Protein AF-A0A835VFY8-F1 (afdb_monomer_lite)

Foldseek 3Di:
DLLVVLVCLLPDPDDPVVCLVVLLVNLVSLLVLLVDDPVSVVSSLVSLVCCLVPDDCVSVCVSCVVCLVSNLVSLVVQCDDPPRDCNVSSVVSCVSCPPVSCPVVVDDDDDPDDPFPAAQDWDFDADPVGDTDIDGCRVVLVVLLCLLPPPPDPDDLVSNLVSLVVLLVRLCVLQPPPCPCPVPDPDVVNVLCLLQDPPDPVVVPPDPPDPPPCPDQQDPSNLVNNLVSNLSSLLSNLLSVLDPSNDDPPDCSLLVVLLVLLSVCSNVCVDPDPPPDDDDDDDDDDDDDPPPPPPPDDDPDSSDDDSVSNVVSLVVQCVDPDPSSVVSSVVSVVSNVVSNVVSVVSNVVSDPPPPDDDDDDDDDD

InterPro domains:
  IPR046805 Tra1, HEAT repeat ring region [PF20206] (93-344)
  IPR046807 Tra1, HEAT repeat central region [PF20175] (1-82)
  IPR050517 DNA Damage Response and Repair Kinase [PTHR11139] (1-345)

Radius of gyration: 30.51 Å; chains: 1; bounding box: 108×50×75 Å

Sequence (365 aa):
MRDLVLELCLTLPARLSSLLPHLPRLMKPLVLALKGSGDLVSLGLRTLEFWIDSLNPDFLEPSMASVMSDVILALWSHLRPLPYPWGTKALQLLGKLGGRNRRFLREPLMLECKENPEHGLRLILTFEPSTPFLVPLDRCIYLAVAAVMHHGSEMDAFYRKQALKFLRVCLVSLLNLRGNIMIEGINPSLLGTLLVSSVDPSLRRAENSDMKVDLGVKTKTQLMAEKSVFKTLLMTIVAASADPELQDPNDEYVVNICRHFAMLFHVDYPASSVTVGQHIGSMLSTNANLNSRSRNGASSNLKELDPLIFLDALVEVLADENRLQAAAALNALNVFAEALLFLARVKHAGMPSSRTGPHDSNDGF

Secondary structure (DSSP, 8-state):
-HHHHHHHHHS----HHHHGGGHHHHHHHHHHHHTS-HHHHHHHHHHHHHHHHHS-HHHHHHHHGGGHHHHHHHHHHT---TT-TTHHHHHHHHHHTGGGGGGGGGSPPPP---S--S-S-EEEEEETTTEEEEEE-HHHHHHHHHHHH-TTSS--HHHHHHHHHHHHHHHHHHHT------SS---HHHHHHHHHS---GGGGGS-------------HHHHHHHHHHHHHHHHHHHHHTT-TTT--TT--HHHHHHHHHHHHHHHH-----------------------------S---TTS--THHHHHHHHHHHTSS-HHHHHHHHHHHHHHHHHHHHHHHHHHHTS-----PPP------

Organism: Vanilla planifolia (NCBI:txid51239)

Structure (mmCIF, N/CA/C/O backbone):
data_AF-A0A835VFY8-F1
#
_entry.id   AF-A0A835VFY8-F1
#
loop_
_atom_site.group_PDB
_atom_site.id
_atom_site.type_symbol
_atom_site.label_atom_id
_atom_site.label_alt_id
_atom_site.label_comp_id
_atom_site.label_asym_id
_atom_site.label_entity_id
_atom_site.label_seq_id
_atom_site.pdbx_PDB_ins_code
_atom_site.Cartn_x
_atom_site.Cartn_y
_atom_site.Cartn_z
_atom_site.occupancy
_atom_site.B_iso_or_equiv
_atom_site.auth_seq_id
_atom_site.auth_comp_id
_atom_site.auth_asym_id
_atom_site.auth_atom_id
_atom_site.pdbx_PDB_model_num
ATOM 1 N N . MET A 1 1 ? 5.352 -13.279 -5.082 1.00 77.19 1 MET A N 1
ATOM 2 C CA . MET A 1 1 ? 4.844 -13.888 -6.338 1.00 77.19 1 MET A CA 1
ATOM 3 C C . MET A 1 1 ? 4.998 -12.971 -7.545 1.00 77.19 1 MET A C 1
ATOM 5 O O . MET A 1 1 ? 5.492 -13.442 -8.558 1.00 77.19 1 MET A O 1
ATOM 9 N N . ARG A 1 2 ? 4.634 -11.682 -7.450 1.00 84.38 2 ARG A N 1
ATOM 10 C CA . ARG A 1 2 ? 4.791 -10.713 -8.549 1.00 84.38 2 ARG A CA 1
ATOM 11 C C . ARG A 1 2 ? 6.209 -10.676 -9.133 1.00 84.38 2 ARG A C 1
ATOM 13 O O . ARG A 1 2 ? 6.351 -10.837 -10.338 1.00 84.38 2 ARG A O 1
ATOM 20 N N . ASP A 1 3 ? 7.228 -10.545 -8.286 1.00 86.69 3 ASP A N 1
ATOM 21 C CA . ASP A 1 3 ? 8.632 -10.469 -8.714 1.00 86.69 3 ASP A CA 1
ATOM 22 C C . ASP A 1 3 ? 9.076 -11.702 -9.516 1.00 86.69 3 ASP A C 1
ATOM 24 O O . ASP A 1 3 ? 9.609 -11.564 -10.611 1.00 86.69 3 ASP A O 1
ATOM 28 N N . LEU A 1 4 ? 8.734 -12.903 -9.041 1.00 87.12 4 LEU A N 1
ATOM 29 C CA . LEU A 1 4 ? 9.014 -14.169 -9.729 1.00 87.12 4 LEU A CA 1
ATOM 30 C C . LEU A 1 4 ? 8.338 -14.248 -11.109 1.00 87.12 4 LEU A C 1
ATOM 32 O O . LEU A 1 4 ? 8.931 -14.713 -12.077 1.00 87.12 4 LEU A O 1
ATOM 36 N N . VAL A 1 5 ? 7.084 -13.796 -11.216 1.00 89.12 5 VAL A N 1
ATOM 37 C CA . VAL A 1 5 ? 6.360 -13.789 -12.498 1.00 89.12 5 VAL A CA 1
ATOM 38 C C . VAL A 1 5 ? 7.013 -12.814 -13.476 1.00 89.12 5 VAL A C 1
ATOM 40 O O . VAL A 1 5 ? 7.130 -13.129 -14.660 1.00 89.12 5 VAL A O 1
ATOM 43 N N . LEU A 1 6 ? 7.459 -11.650 -12.996 1.00 91.44 6 LEU A N 1
ATOM 44 C CA . LEU A 1 6 ? 8.188 -10.677 -13.813 1.00 91.44 6 LEU A CA 1
ATOM 45 C C . LEU A 1 6 ? 9.528 -11.241 -14.290 1.00 91.44 6 LEU A C 1
ATOM 47 O O . LEU A 1 6 ? 9.851 -11.119 -15.472 1.00 91.44 6 LEU A O 1
ATOM 51 N N . GLU A 1 7 ? 10.268 -11.899 -13.400 1.00 90.06 7 GLU A N 1
ATOM 52 C CA . GLU A 1 7 ? 11.521 -12.575 -13.728 1.00 90.06 7 GLU A CA 1
ATOM 53 C C . GLU A 1 7 ? 11.307 -13.654 -14.794 1.00 90.06 7 GLU A C 1
ATOM 55 O O . GLU A 1 7 ? 11.973 -13.637 -15.829 1.00 90.06 7 GLU A O 1
ATOM 60 N N . LEU A 1 8 ? 10.315 -14.531 -14.610 1.00 88.88 8 LEU A N 1
ATOM 61 C CA . LEU A 1 8 ? 9.981 -15.576 -15.578 1.00 88.88 8 LEU A CA 1
ATOM 62 C C . LEU A 1 8 ? 9.604 -14.986 -16.942 1.00 88.88 8 LEU A C 1
ATOM 64 O O . LEU A 1 8 ? 10.046 -15.488 -17.970 1.00 88.88 8 LEU A O 1
ATOM 68 N N . CYS A 1 9 ? 8.823 -13.900 -16.969 1.00 88.62 9 CYS A N 1
ATOM 69 C CA . CYS A 1 9 ? 8.414 -13.250 -18.217 1.00 88.62 9 CYS A CA 1
ATOM 70 C C . CYS A 1 9 ? 9.601 -12.673 -19.002 1.00 88.62 9 CYS A C 1
ATOM 72 O O . CYS A 1 9 ? 9.581 -12.685 -20.233 1.00 88.62 9 CYS A O 1
ATOM 74 N N . LEU A 1 10 ? 10.615 -12.147 -18.310 1.00 88.06 10 LEU A N 1
ATOM 75 C CA . LEU A 1 10 ? 11.764 -11.484 -18.934 1.00 88.06 10 LEU A CA 1
ATOM 76 C C . LEU A 1 10 ? 12.941 -12.432 -19.216 1.00 88.06 10 LEU A C 1
ATOM 78 O O . LEU A 1 10 ? 13.829 -12.065 -19.982 1.00 88.06 10 LEU A O 1
ATOM 82 N N . THR A 1 11 ? 12.939 -13.638 -18.642 1.00 88.12 11 THR A N 1
ATOM 83 C CA . THR A 1 11 ? 13.986 -14.665 -18.821 1.00 88.12 11 THR A CA 1
ATOM 84 C C . THR A 1 11 ? 13.633 -15.741 -19.853 1.00 88.12 11 THR A C 1
ATOM 86 O O . THR A 1 11 ? 14.418 -16.666 -20.060 1.00 88.12 11 THR A O 1
ATOM 89 N N . LEU A 1 12 ? 12.487 -15.626 -20.538 1.00 82.62 12 LEU A N 1
ATOM 90 C CA . LEU A 1 12 ? 12.043 -16.598 -21.543 1.00 82.62 12 LEU A CA 1
ATOM 91 C C . LEU A 1 12 ? 13.105 -16.811 -22.645 1.00 82.62 12 LEU A C 1
ATOM 93 O O . LEU A 1 12 ? 13.397 -15.877 -23.400 1.00 82.62 12 LEU A O 1
ATOM 97 N N . PRO A 1 13 ? 13.647 -18.036 -22.808 1.00 80.31 13 PRO A N 1
ATOM 98 C CA . PRO A 1 13 ? 14.613 -18.330 -23.856 1.00 80.31 13 PRO A CA 1
ATOM 99 C C . PRO A 1 13 ? 13.887 -18.439 -25.201 1.00 80.31 13 PRO A C 1
ATOM 101 O O . PRO A 1 13 ? 13.373 -19.490 -25.577 1.00 80.31 13 PRO A O 1
ATOM 104 N N . ALA A 1 14 ? 13.834 -17.335 -25.940 1.00 79.81 14 ALA A N 1
ATOM 105 C CA . ALA A 1 14 ? 13.236 -17.272 -27.267 1.00 79.81 14 ALA A CA 1
ATOM 106 C C . ALA A 1 14 ? 14.181 -16.585 -28.256 1.00 79.81 14 ALA A C 1
ATOM 108 O O . ALA A 1 14 ? 14.965 -15.705 -27.897 1.00 79.81 14 ALA A O 1
ATOM 109 N N . ARG A 1 15 ? 14.084 -16.952 -29.539 1.00 83.44 15 ARG A N 1
ATOM 110 C CA . ARG A 1 15 ? 14.759 -16.191 -30.598 1.00 83.44 15 ARG A CA 1
ATOM 111 C C . ARG A 1 15 ? 14.124 -14.802 -30.671 1.00 83.44 15 ARG A C 1
ATOM 113 O O . ARG A 1 15 ? 12.899 -14.682 -30.611 1.00 83.44 15 ARG A O 1
ATOM 120 N N . LEU A 1 16 ? 14.929 -13.761 -30.870 1.00 80.00 16 LEU A N 1
ATOM 121 C CA . LEU A 1 16 ? 14.434 -12.380 -30.946 1.00 80.00 16 LEU A CA 1
ATOM 122 C C . LEU A 1 16 ? 13.345 -12.208 -32.022 1.00 80.00 16 LEU A C 1
ATOM 124 O O . LEU A 1 16 ? 12.355 -11.518 -31.800 1.00 80.00 16 LEU A O 1
ATOM 128 N N . SER A 1 17 ? 13.470 -12.923 -33.145 1.00 82.19 17 SER A N 1
ATOM 129 C CA . SER A 1 17 ? 12.466 -12.950 -34.216 1.00 82.19 17 SER A CA 1
ATOM 130 C C . SER A 1 17 ? 11.111 -13.510 -33.771 1.00 82.19 17 SER A C 1
ATOM 132 O O . SER A 1 17 ? 10.077 -12.972 -34.151 1.00 82.19 17 SER A O 1
ATOM 134 N N . SER A 1 18 ? 11.100 -14.551 -32.932 1.00 84.88 18 SER A N 1
ATOM 135 C CA . SER A 1 18 ? 9.866 -15.096 -32.344 1.00 84.88 18 SER A CA 1
ATOM 136 C C . SER A 1 18 ? 9.294 -14.225 -31.223 1.00 84.88 18 SER A C 1
ATOM 138 O O . SER A 1 18 ? 8.101 -14.295 -30.945 1.00 84.88 18 SER A O 1
ATOM 140 N N . LEU A 1 19 ? 10.127 -13.392 -30.592 1.00 85.06 19 LEU A N 1
ATOM 141 C CA . LEU A 1 19 ? 9.722 -12.500 -29.505 1.00 85.06 19 LEU A CA 1
ATOM 142 C C . LEU A 1 19 ? 9.042 -11.223 -30.018 1.00 85.06 19 LEU A C 1
ATOM 144 O O . LEU A 1 19 ? 8.184 -10.664 -29.338 1.00 85.06 19 LEU A O 1
ATOM 148 N N . LEU A 1 20 ? 9.408 -10.772 -31.221 1.00 83.94 20 LEU A N 1
ATOM 149 C CA . LEU A 1 20 ? 8.993 -9.492 -31.800 1.00 83.94 20 LEU A CA 1
ATOM 150 C C . LEU A 1 20 ? 7.462 -9.285 -31.837 1.00 83.94 20 LEU A C 1
ATOM 152 O O . LEU A 1 20 ? 7.014 -8.229 -31.389 1.00 83.94 20 LEU A O 1
ATOM 156 N N . PRO A 1 21 ? 6.624 -10.273 -32.222 1.00 86.81 21 PRO A N 1
ATOM 157 C CA . PRO A 1 21 ? 5.162 -10.131 -32.181 1.00 86.81 21 PRO A CA 1
ATOM 158 C C . PRO A 1 21 ? 4.580 -9.987 -30.765 1.00 86.81 21 PRO A C 1
ATOM 160 O O . PRO A 1 21 ? 3.409 -9.651 -30.593 1.00 86.81 21 PRO A O 1
ATOM 163 N N . HIS A 1 22 ? 5.350 -10.316 -29.729 1.00 87.56 22 HIS A N 1
ATOM 164 C CA . HIS A 1 22 ? 4.918 -10.311 -28.329 1.00 87.56 22 HIS A CA 1
ATOM 165 C C . HIS A 1 22 ? 5.604 -9.227 -27.501 1.00 87.56 22 HIS A C 1
ATOM 167 O O . HIS A 1 22 ? 5.210 -8.990 -26.359 1.00 87.56 22 HIS A O 1
ATOM 173 N N . LEU A 1 23 ? 6.563 -8.524 -28.099 1.00 86.88 23 LEU A N 1
ATOM 174 C CA . LEU A 1 23 ? 7.327 -7.450 -27.487 1.00 86.88 23 LEU A CA 1
ATOM 175 C C . LEU A 1 23 ? 6.435 -6.351 -26.876 1.00 86.88 23 LEU A C 1
ATOM 177 O O . LEU A 1 23 ? 6.672 -6.014 -25.717 1.00 86.88 23 LEU A O 1
ATOM 181 N N . PRO A 1 24 ? 5.335 -5.887 -27.515 1.00 88.75 24 PRO A N 1
ATOM 182 C CA . PRO A 1 24 ? 4.428 -4.916 -26.890 1.00 88.75 24 PRO A CA 1
ATOM 183 C C . PRO A 1 24 ? 3.812 -5.403 -25.568 1.00 88.75 24 PRO A C 1
ATOM 185 O O . PRO A 1 24 ? 3.563 -4.612 -24.662 1.00 88.75 24 PRO A O 1
ATOM 188 N N . ARG A 1 25 ? 3.583 -6.717 -25.420 1.00 88.50 25 ARG A N 1
ATOM 189 C CA . ARG A 1 25 ? 3.050 -7.301 -24.177 1.00 88.50 25 ARG A CA 1
ATOM 190 C C . ARG A 1 25 ? 4.115 -7.398 -23.089 1.00 88.50 25 ARG A C 1
ATOM 192 O O . ARG A 1 25 ? 3.780 -7.238 -21.922 1.00 88.50 25 ARG A O 1
ATOM 199 N N . LEU A 1 26 ? 5.374 -7.616 -23.471 1.00 89.56 26 LEU A N 1
ATOM 200 C CA . LEU A 1 26 ? 6.520 -7.705 -22.558 1.00 89.56 26 LEU A CA 1
ATOM 201 C C . LEU A 1 26 ? 7.008 -6.340 -22.060 1.00 89.56 26 LEU A C 1
ATOM 203 O O . LEU A 1 26 ? 7.636 -6.263 -21.007 1.00 89.56 26 LEU A O 1
ATOM 207 N N . MET A 1 27 ? 6.659 -5.258 -22.756 1.00 90.56 27 MET A N 1
ATOM 208 C CA . MET A 1 27 ? 6.997 -3.897 -22.339 1.00 90.56 27 MET A CA 1
ATOM 209 C C . MET A 1 27 ? 6.372 -3.501 -20.990 1.00 90.56 27 MET A C 1
ATOM 211 O O . MET A 1 27 ? 7.010 -2.809 -20.200 1.00 90.56 27 MET A O 1
ATOM 215 N N . LYS A 1 28 ? 5.165 -3.988 -20.664 1.00 90.88 28 LYS A N 1
ATOM 216 C CA . LYS A 1 28 ? 4.545 -3.756 -19.345 1.00 90.88 28 LYS A CA 1
ATOM 217 C C . LYS A 1 28 ? 5.306 -4.466 -18.208 1.00 90.88 28 LYS A C 1
ATOM 219 O O . LYS A 1 28 ? 5.691 -3.784 -17.260 1.00 90.88 28 LYS A O 1
ATOM 224 N N . PRO A 1 29 ? 5.587 -5.784 -18.284 1.00 92.56 29 PRO A N 1
ATOM 225 C CA . PRO A 1 29 ? 6.490 -6.458 -17.352 1.00 92.56 29 PRO A CA 1
ATOM 226 C C . PRO A 1 29 ? 7.857 -5.783 -17.221 1.00 92.56 29 PRO A C 1
ATOM 228 O O . PRO A 1 29 ? 8.361 -5.674 -16.109 1.00 92.56 29 PRO A O 1
ATOM 231 N N . LEU A 1 30 ? 8.430 -5.278 -18.321 1.00 92.88 30 LEU A N 1
ATOM 232 C CA . LEU A 1 30 ? 9.703 -4.558 -18.287 1.00 92.88 30 LEU A CA 1
ATOM 233 C C . LEU A 1 30 ? 9.631 -3.308 -17.396 1.00 92.88 30 LEU A C 1
ATOM 235 O O . LEU A 1 30 ? 10.475 -3.139 -16.521 1.00 92.88 30 LEU A O 1
ATOM 239 N N . VAL A 1 31 ? 8.618 -2.454 -17.579 1.00 92.94 31 VAL A N 1
ATOM 240 C CA . VAL A 1 31 ? 8.413 -1.266 -16.726 1.00 92.94 31 VAL A CA 1
ATOM 241 C C . VAL A 1 31 ? 8.289 -1.664 -15.257 1.00 92.94 31 VAL A C 1
ATOM 243 O O . VAL A 1 31 ? 8.871 -1.016 -14.389 1.00 92.94 31 VAL A O 1
ATOM 246 N N . LEU A 1 32 ? 7.543 -2.733 -14.971 1.00 91.81 32 LEU A N 1
ATOM 247 C CA . LEU A 1 32 ? 7.369 -3.218 -13.604 1.00 91.81 32 LEU A CA 1
ATOM 248 C C . LEU A 1 32 ? 8.675 -3.749 -13.002 1.00 91.81 32 LEU A C 1
ATOM 250 O O . LEU A 1 32 ? 8.922 -3.510 -11.825 1.00 91.81 32 LEU A O 1
ATOM 254 N N . ALA A 1 33 ? 9.520 -4.408 -13.797 1.00 93.62 33 ALA A N 1
ATOM 255 C CA . ALA A 1 33 ? 10.834 -4.870 -13.358 1.00 93.62 33 ALA A CA 1
ATOM 256 C C . ALA A 1 33 ? 11.798 -3.703 -13.085 1.00 93.62 33 ALA A C 1
ATOM 258 O O . ALA A 1 33 ? 12.509 -3.728 -12.085 1.00 93.62 33 ALA A O 1
ATOM 259 N N . LEU A 1 34 ? 11.773 -2.645 -13.908 1.00 92.62 34 LEU A N 1
ATOM 260 C CA . LEU A 1 34 ? 12.556 -1.423 -13.666 1.00 92.62 34 LEU A CA 1
ATOM 261 C C . LEU A 1 34 ? 12.113 -0.691 -12.386 1.00 92.62 34 LEU A C 1
ATOM 263 O O . LEU A 1 34 ? 12.929 -0.095 -11.700 1.00 92.62 34 LEU A O 1
ATOM 267 N N . LYS A 1 35 ? 10.831 -0.757 -12.016 1.00 90.44 35 LYS A N 1
ATOM 268 C CA . LYS A 1 35 ? 10.323 -0.184 -10.753 1.00 90.44 35 LYS A CA 1
ATOM 269 C C . LYS A 1 35 ? 10.428 -1.158 -9.558 1.00 90.44 35 LYS A C 1
ATOM 271 O O . LYS A 1 35 ? 9.934 -0.834 -8.481 1.00 90.44 35 LYS A O 1
ATOM 276 N N . GLY A 1 36 ? 11.009 -2.345 -9.754 1.00 85.50 36 GLY A N 1
ATOM 277 C CA . GLY A 1 36 ? 11.025 -3.449 -8.791 1.00 85.50 36 GLY A CA 1
ATOM 278 C C . GLY A 1 36 ? 12.255 -3.495 -7.875 1.00 85.50 36 GLY A C 1
ATOM 279 O O . GLY A 1 36 ? 12.910 -2.487 -7.608 1.00 85.50 36 G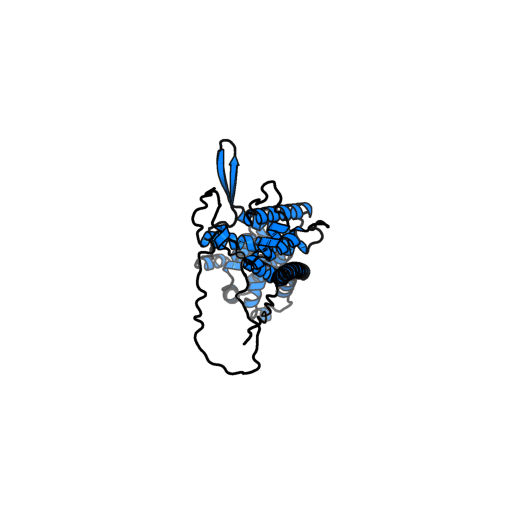LY A O 1
ATOM 280 N N . SER A 1 37 ? 12.557 -4.697 -7.379 1.00 81.94 37 SER A N 1
ATOM 281 C CA . SER A 1 37 ? 13.706 -5.008 -6.519 1.00 81.94 37 SER A CA 1
ATOM 282 C C . SER A 1 37 ? 15.040 -5.005 -7.288 1.00 81.94 37 SER A C 1
ATOM 284 O O . SER A 1 37 ? 15.066 -5.059 -8.515 1.00 81.94 37 SER A O 1
ATOM 286 N N . GLY A 1 38 ? 16.175 -4.925 -6.580 1.00 85.19 38 GLY A N 1
ATOM 287 C CA . GLY A 1 38 ? 17.495 -4.715 -7.198 1.00 85.19 38 GLY A CA 1
ATOM 288 C C . GLY A 1 38 ? 17.866 -5.721 -8.299 1.00 85.19 38 GLY A C 1
ATOM 289 O O . GLY A 1 38 ? 18.354 -5.326 -9.363 1.00 85.19 38 GLY A O 1
ATOM 290 N N . ASP A 1 39 ? 17.572 -7.004 -8.093 1.00 88.31 39 ASP A N 1
ATOM 291 C CA . ASP A 1 39 ? 17.844 -8.042 -9.091 1.00 88.31 39 ASP A CA 1
ATOM 292 C C . ASP A 1 39 ? 16.949 -7.885 -10.327 1.00 88.31 39 ASP A C 1
ATOM 294 O O . ASP A 1 39 ? 17.447 -7.937 -11.457 1.00 88.31 39 ASP A O 1
ATOM 298 N N . LEU A 1 40 ? 15.663 -7.566 -10.134 1.00 91.25 40 LEU A N 1
ATOM 299 C CA . LEU A 1 40 ? 14.726 -7.268 -11.221 1.00 91.25 40 LEU A CA 1
ATOM 300 C C . LEU A 1 40 ? 15.120 -6.025 -12.013 1.00 91.25 40 LEU A C 1
ATOM 302 O O . LEU A 1 40 ? 15.024 -6.031 -13.239 1.00 91.25 40 LEU A O 1
ATOM 306 N N . VAL A 1 41 ? 15.611 -4.983 -11.340 1.00 93.56 41 VAL A N 1
ATOM 307 C CA . VAL A 1 41 ? 16.137 -3.783 -12.000 1.00 93.56 41 VAL A CA 1
ATOM 308 C C . VAL A 1 41 ? 17.327 -4.161 -12.878 1.00 93.56 41 VAL A C 1
ATOM 310 O O . VAL A 1 41 ? 17.408 -3.751 -14.037 1.00 93.56 41 VAL A O 1
ATOM 313 N N . SER A 1 42 ? 18.238 -4.992 -12.363 1.00 92.69 42 SER A N 1
ATOM 314 C CA . SER A 1 42 ? 19.400 -5.456 -13.123 1.00 92.69 42 SER A CA 1
ATOM 315 C C . SER A 1 42 ? 18.998 -6.257 -14.370 1.00 92.69 42 SER A C 1
ATOM 317 O O . SER A 1 42 ? 19.555 -6.030 -15.450 1.00 92.69 42 SER A O 1
ATOM 319 N N . LEU A 1 43 ? 18.000 -7.137 -14.239 1.00 93.12 43 LEU A N 1
ATOM 320 C CA . LEU A 1 43 ? 17.431 -7.926 -15.327 1.00 93.12 43 LEU A CA 1
ATOM 321 C C . LEU A 1 43 ? 16.749 -7.018 -16.350 1.00 93.12 43 LEU A C 1
ATOM 323 O O . LEU A 1 43 ? 17.085 -7.075 -17.528 1.00 93.12 43 LEU A O 1
ATOM 327 N N . GLY A 1 44 ? 15.867 -6.121 -15.905 1.00 94.31 44 GLY A N 1
ATOM 328 C CA . GLY A 1 44 ? 15.156 -5.178 -16.764 1.00 94.31 44 GLY A CA 1
ATOM 329 C C . GLY A 1 44 ? 16.108 -4.298 -17.575 1.00 94.31 44 GLY A C 1
ATOM 330 O O . GLY A 1 44 ? 15.949 -4.169 -18.787 1.00 94.31 44 GLY A O 1
ATOM 331 N N . LEU A 1 45 ? 17.161 -3.760 -16.950 1.00 94.69 45 LEU A N 1
ATOM 332 C CA . LEU A 1 45 ? 18.169 -2.957 -17.648 1.00 94.69 45 LEU A CA 1
ATOM 333 C C . LEU A 1 45 ? 18.985 -3.779 -18.654 1.00 94.69 45 LEU A C 1
ATOM 335 O O . LEU A 1 45 ? 19.325 -3.262 -19.714 1.00 94.69 45 LEU A O 1
ATOM 339 N N . ARG A 1 46 ? 19.318 -5.042 -18.351 1.00 93.19 46 ARG A N 1
ATOM 340 C CA . ARG A 1 46 ? 20.007 -5.946 -19.294 1.00 93.19 46 ARG A CA 1
ATOM 341 C C . ARG A 1 46 ? 19.112 -6.324 -20.475 1.00 93.19 46 ARG A C 1
ATOM 343 O O . ARG A 1 46 ? 19.572 -6.300 -21.612 1.00 93.19 46 ARG A O 1
ATOM 350 N N . THR A 1 47 ? 17.844 -6.628 -20.222 1.00 92.69 47 THR A N 1
ATOM 351 C CA . THR A 1 47 ? 16.872 -6.980 -21.263 1.00 92.69 47 THR A CA 1
ATOM 352 C C . THR A 1 47 ? 16.583 -5.791 -22.176 1.00 92.69 47 THR A C 1
ATOM 354 O O . THR A 1 47 ? 16.590 -5.938 -23.397 1.00 92.69 47 THR A O 1
ATOM 357 N N . LEU A 1 48 ? 16.407 -4.595 -21.605 1.00 92.62 48 LEU A N 1
ATOM 358 C CA . LEU A 1 48 ? 16.219 -3.371 -22.382 1.00 92.62 48 LEU A CA 1
ATOM 359 C C . LEU A 1 48 ? 17.461 -3.033 -23.216 1.00 92.62 48 LEU A C 1
ATOM 361 O O . LEU A 1 48 ? 17.326 -2.664 -24.379 1.00 92.62 48 LEU A O 1
ATOM 365 N N . GLU A 1 49 ? 18.659 -3.195 -22.652 1.00 93.44 49 GLU A N 1
ATOM 366 C CA . GLU A 1 49 ? 19.913 -3.039 -23.393 1.00 93.44 49 GLU A CA 1
ATOM 367 C C . GLU A 1 49 ? 19.970 -3.959 -24.611 1.00 93.44 49 GLU A C 1
ATOM 369 O O . GLU A 1 49 ? 20.192 -3.493 -25.726 1.00 93.44 49 GLU A O 1
ATOM 374 N N . PHE A 1 50 ? 19.697 -5.249 -24.407 1.00 91.50 50 PHE A N 1
ATOM 375 C CA . PHE A 1 50 ? 19.697 -6.236 -25.478 1.00 91.50 50 PHE A CA 1
ATOM 376 C C . PHE A 1 50 ? 18.703 -5.884 -26.593 1.00 91.50 50 PHE A C 1
ATOM 378 O O . PHE A 1 50 ? 19.040 -6.000 -27.771 1.00 91.50 50 PHE A O 1
ATOM 385 N N . TRP A 1 51 ? 17.495 -5.423 -26.250 1.00 90.81 51 TRP A N 1
ATOM 386 C CA . TRP A 1 51 ? 16.497 -5.005 -27.239 1.00 90.81 51 TRP A CA 1
ATOM 387 C C . TRP A 1 51 ? 16.905 -3.745 -27.999 1.00 90.81 51 TRP A C 1
ATOM 389 O O . TRP A 1 51 ? 16.716 -3.700 -29.211 1.00 90.81 51 TRP A O 1
ATOM 399 N N . ILE A 1 52 ? 17.483 -2.749 -27.322 1.00 90.75 52 ILE A N 1
ATOM 400 C CA . ILE A 1 52 ? 17.973 -1.520 -27.964 1.00 90.75 52 ILE A CA 1
ATOM 401 C C . ILE A 1 52 ? 19.134 -1.825 -28.920 1.00 90.75 52 ILE A C 1
ATOM 403 O O 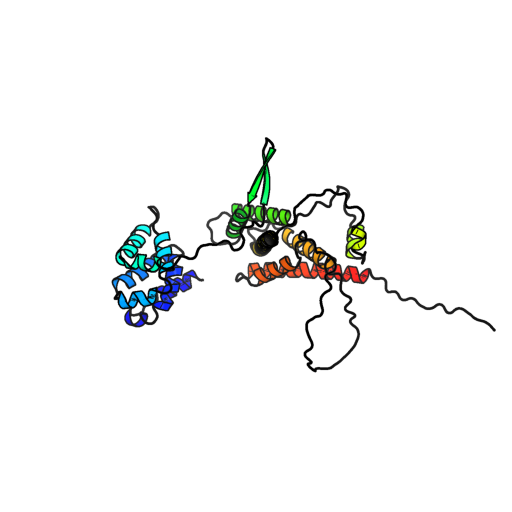. ILE A 1 52 ? 19.188 -1.245 -30.001 1.00 90.75 52 ILE A O 1
ATOM 407 N N . ASP A 1 53 ? 20.032 -2.737 -28.545 1.00 90.88 53 ASP A N 1
ATOM 408 C CA . ASP A 1 53 ? 21.207 -3.077 -29.354 1.00 90.88 53 ASP A CA 1
ATOM 409 C C . ASP A 1 53 ? 20.870 -4.010 -30.530 1.00 90.88 53 ASP A C 1
ATOM 411 O O . ASP A 1 53 ? 21.521 -3.950 -31.571 1.00 90.88 53 ASP A O 1
ATOM 415 N N . SER A 1 54 ? 19.859 -4.874 -30.379 1.00 89.19 54 SER A N 1
ATOM 416 C CA . SER A 1 54 ? 19.576 -5.948 -31.345 1.00 89.19 54 SER A CA 1
ATOM 417 C C . SER A 1 54 ? 18.421 -5.657 -32.308 1.00 89.19 54 SER A C 1
ATOM 419 O O . SER A 1 54 ? 18.292 -6.349 -33.319 1.00 89.19 54 SER A O 1
ATOM 421 N N . LEU A 1 55 ? 17.544 -4.693 -32.008 1.00 87.81 55 LEU A N 1
ATOM 422 C CA . LEU A 1 55 ? 16.371 -4.386 -32.834 1.00 87.81 55 LEU A CA 1
ATOM 423 C C . LEU A 1 55 ? 16.574 -3.122 -33.666 1.00 87.81 55 LEU A C 1
ATOM 425 O O . LEU A 1 55 ? 17.119 -2.124 -33.200 1.00 87.81 55 LEU A O 1
ATOM 429 N N . ASN A 1 56 ? 16.039 -3.132 -34.890 1.00 86.06 56 ASN A N 1
ATOM 430 C CA . ASN A 1 56 ? 15.902 -1.902 -35.663 1.00 86.06 56 ASN A CA 1
ATOM 431 C C . ASN A 1 56 ? 14.902 -0.971 -34.934 1.00 86.06 56 ASN A C 1
ATOM 433 O O . ASN A 1 56 ? 13.822 -1.440 -34.544 1.00 86.06 56 ASN A O 1
ATOM 437 N N . PRO A 1 57 ? 15.222 0.325 -34.746 1.00 83.12 57 PRO A N 1
ATOM 438 C CA . PRO A 1 57 ? 14.321 1.290 -34.120 1.00 83.12 57 PRO A CA 1
ATOM 439 C C . PRO A 1 57 ? 12.899 1.306 -34.692 1.00 83.12 57 PRO A C 1
ATOM 441 O O . PRO A 1 57 ? 11.963 1.529 -33.926 1.00 83.12 57 PRO A O 1
ATOM 444 N N . ASP A 1 58 ? 12.724 1.014 -35.982 1.00 84.56 58 ASP A N 1
ATOM 445 C CA . ASP A 1 58 ? 11.408 1.005 -36.634 1.00 84.56 58 ASP A CA 1
ATOM 446 C C . ASP A 1 58 ? 10.471 -0.094 -36.092 1.00 84.56 58 ASP A C 1
ATOM 448 O O . ASP A 1 58 ? 9.252 0.039 -36.165 1.00 84.56 58 ASP A O 1
ATOM 452 N N . PHE A 1 59 ? 11.016 -1.163 -35.493 1.00 84.12 59 PHE A N 1
ATOM 453 C CA . PHE A 1 59 ? 10.229 -2.210 -34.823 1.00 84.12 59 PHE A CA 1
ATOM 454 C C . PHE A 1 59 ? 10.073 -1.971 -33.316 1.00 84.12 59 PHE A C 1
ATOM 456 O O . PHE A 1 59 ? 9.070 -2.370 -32.712 1.00 84.12 59 PHE A O 1
ATOM 463 N N . LEU A 1 60 ? 11.061 -1.322 -32.693 1.00 85.50 60 LEU A N 1
ATOM 464 C CA . LEU A 1 60 ? 11.070 -1.074 -31.254 1.00 85.50 60 LEU A CA 1
ATOM 465 C C . LEU A 1 60 ? 10.131 0.078 -30.866 1.00 85.50 60 LEU A C 1
ATOM 467 O O . LEU A 1 60 ? 9.384 -0.053 -29.897 1.00 85.50 60 LEU A O 1
ATOM 471 N N . GLU A 1 61 ? 10.122 1.175 -31.631 1.00 84.00 61 GLU A N 1
ATOM 472 C CA . GLU A 1 61 ? 9.301 2.359 -31.333 1.00 84.00 61 GLU A CA 1
ATOM 473 C C . GLU A 1 61 ? 7.796 2.047 -31.250 1.00 84.00 61 GLU A C 1
ATOM 475 O O . GLU A 1 61 ? 7.195 2.380 -30.225 1.00 84.00 61 GLU A O 1
ATOM 480 N N . PRO A 1 62 ? 7.171 1.362 -32.232 1.00 87.56 62 PRO A N 1
ATOM 481 C CA . PRO A 1 62 ? 5.748 1.027 -32.155 1.00 87.56 62 PRO A CA 1
ATOM 482 C C . PRO A 1 62 ? 5.419 0.147 -30.949 1.00 87.56 62 PRO A C 1
ATOM 484 O O . PRO A 1 62 ? 4.358 0.279 -30.341 1.00 87.56 62 PRO A O 1
ATOM 487 N N . SER A 1 63 ? 6.351 -0.731 -30.574 1.00 86.31 63 SER A N 1
ATOM 488 C CA . SER A 1 63 ? 6.171 -1.636 -29.443 1.00 86.31 63 SER A CA 1
ATOM 489 C C . SER A 1 63 ? 6.277 -0.917 -28.095 1.00 86.31 63 SER A C 1
ATOM 491 O O . SER A 1 63 ? 5.574 -1.278 -27.152 1.00 86.31 63 SER A O 1
ATOM 493 N N . MET A 1 64 ? 7.127 0.110 -28.000 1.00 85.56 64 MET A N 1
ATOM 494 C CA . MET A 1 64 ? 7.308 0.929 -26.796 1.00 85.56 64 MET A CA 1
ATOM 495 C C . MET A 1 64 ? 6.298 2.069 -26.671 1.00 85.56 64 MET A C 1
ATOM 497 O O . MET A 1 64 ? 6.102 2.553 -25.562 1.00 85.56 64 MET A O 1
ATOM 501 N N . ALA A 1 65 ? 5.658 2.500 -27.762 1.00 86.12 65 ALA A N 1
ATOM 502 C CA . ALA A 1 65 ? 4.838 3.713 -27.810 1.00 86.12 65 ALA A CA 1
ATOM 503 C C . ALA A 1 65 ? 3.834 3.827 -26.648 1.00 86.12 65 ALA A C 1
ATOM 505 O O . ALA A 1 65 ? 3.729 4.881 -26.031 1.00 86.12 65 ALA A O 1
ATOM 506 N N . SER A 1 66 ? 3.167 2.723 -26.294 1.00 84.62 66 SER A N 1
ATOM 507 C CA . SER A 1 66 ? 2.161 2.695 -25.220 1.00 84.62 66 SER A CA 1
ATOM 508 C C . SER A 1 66 ? 2.706 2.886 -23.798 1.00 84.62 66 SER A C 1
ATOM 510 O O . SER A 1 66 ? 1.942 3.244 -22.909 1.00 84.62 66 SER A O 1
ATOM 512 N N . VAL A 1 67 ? 3.997 2.633 -23.564 1.00 87.44 67 VAL A N 1
ATOM 513 C CA . VAL A 1 67 ? 4.622 2.698 -22.228 1.00 87.44 67 VAL A CA 1
ATOM 514 C C . VAL A 1 67 ? 5.919 3.510 -22.219 1.00 87.44 67 VAL A C 1
ATOM 516 O O . VAL A 1 67 ? 6.705 3.436 -21.278 1.00 87.44 67 VAL A O 1
ATOM 519 N N . MET A 1 68 ? 6.182 4.276 -23.277 1.00 87.56 68 MET A N 1
ATOM 520 C CA . MET A 1 68 ? 7.441 4.998 -23.455 1.00 87.56 68 MET A CA 1
ATOM 521 C C . MET A 1 68 ? 7.686 5.996 -22.317 1.00 87.56 68 MET A C 1
ATOM 523 O O . MET A 1 68 ? 8.799 6.081 -21.797 1.00 87.56 68 MET A O 1
ATOM 527 N N . SER A 1 69 ? 6.635 6.705 -21.897 1.00 87.12 69 SER A N 1
ATOM 528 C CA . SER A 1 69 ? 6.662 7.610 -20.744 1.00 87.12 69 SER A CA 1
ATOM 529 C C . SER A 1 69 ? 7.077 6.878 -19.469 1.00 87.12 69 SER A C 1
ATOM 531 O O . SER A 1 69 ? 8.012 7.293 -18.790 1.00 87.12 69 SER A O 1
ATOM 533 N N . ASP A 1 70 ? 6.445 5.743 -19.190 1.00 88.88 70 ASP A N 1
ATOM 534 C CA . ASP A 1 70 ? 6.718 4.907 -18.027 1.00 88.88 70 ASP A CA 1
ATOM 535 C C . ASP A 1 70 ? 8.141 4.335 -18.004 1.00 88.88 70 ASP A C 1
ATOM 537 O O . ASP A 1 70 ? 8.779 4.322 -16.948 1.00 88.88 70 ASP A O 1
ATOM 541 N N . VAL A 1 71 ? 8.654 3.883 -19.154 1.00 89.81 71 VAL A N 1
ATOM 542 C CA . VAL A 1 71 ? 10.032 3.379 -19.282 1.00 89.81 71 VAL A CA 1
ATOM 543 C C . VAL A 1 71 ? 11.029 4.493 -18.980 1.00 89.81 71 VAL A C 1
ATOM 545 O O . VAL A 1 71 ? 11.981 4.282 -18.231 1.00 89.81 71 VAL A O 1
ATOM 548 N N . ILE A 1 72 ? 10.816 5.690 -19.528 1.00 89.69 72 ILE A N 1
ATOM 549 C CA . ILE A 1 72 ? 11.749 6.805 -19.343 1.00 89.69 72 ILE A CA 1
ATOM 550 C C . ILE A 1 72 ? 11.702 7.335 -17.913 1.00 89.69 72 ILE A C 1
ATOM 552 O O . ILE A 1 72 ? 12.760 7.560 -17.329 1.00 89.69 72 ILE A O 1
ATOM 556 N N . LEU A 1 73 ? 10.515 7.458 -17.315 1.00 89.31 73 LEU A N 1
ATOM 557 C CA . LEU A 1 73 ? 10.376 7.824 -15.905 1.00 89.31 73 LEU A CA 1
ATOM 558 C C . LEU A 1 73 ? 11.059 6.801 -14.987 1.00 89.31 73 LEU A C 1
ATOM 560 O O . LEU A 1 73 ? 11.755 7.189 -14.047 1.00 89.31 73 LEU A O 1
ATOM 564 N N . ALA A 1 74 ? 10.930 5.503 -15.283 1.00 91.62 74 ALA A N 1
ATOM 565 C CA . ALA A 1 74 ? 11.639 4.463 -14.543 1.00 91.62 74 ALA A CA 1
ATOM 566 C C . ALA A 1 74 ? 13.165 4.610 -14.690 1.00 91.62 74 ALA A C 1
ATOM 568 O O . ALA A 1 74 ? 13.873 4.635 -13.685 1.00 91.62 74 ALA A O 1
ATOM 569 N N . LEU A 1 75 ? 13.678 4.819 -15.908 1.00 92.25 75 LEU A N 1
ATOM 570 C CA . LEU A 1 75 ? 15.109 5.053 -16.148 1.00 92.25 75 LEU A CA 1
ATOM 571 C C . LEU A 1 75 ? 15.628 6.315 -15.444 1.00 92.25 75 LEU A C 1
ATOM 573 O O . LEU A 1 75 ? 16.714 6.283 -14.868 1.00 92.25 75 LEU A O 1
ATOM 577 N N . TRP A 1 76 ? 14.859 7.406 -15.432 1.00 90.94 76 TRP A N 1
ATOM 578 C CA . TRP A 1 76 ? 15.209 8.628 -14.702 1.00 90.94 76 TRP A CA 1
ATOM 579 C C . TRP A 1 76 ? 15.282 8.401 -13.193 1.00 90.94 76 TRP A C 1
ATOM 581 O O . TRP A 1 76 ? 16.188 8.922 -12.547 1.00 90.94 76 TRP A O 1
ATOM 591 N N . SER A 1 77 ? 14.409 7.559 -12.633 1.00 92.00 77 SER A N 1
ATOM 592 C CA . SER A 1 77 ? 14.449 7.207 -11.207 1.00 92.00 77 SER A CA 1
ATOM 593 C C . SER A 1 77 ? 15.741 6.484 -10.785 1.00 92.00 77 SER A C 1
ATOM 595 O O . SER A 1 77 ? 16.087 6.471 -9.597 1.00 92.00 77 SER A O 1
ATOM 597 N N . HIS A 1 78 ? 16.473 5.908 -11.746 1.00 92.88 78 HIS A N 1
ATOM 598 C CA . HIS A 1 78 ? 17.753 5.233 -11.537 1.00 92.88 78 HIS A CA 1
ATOM 599 C C . HIS A 1 78 ? 18.971 6.149 -11.708 1.00 92.88 78 HIS A C 1
ATOM 601 O O . HIS A 1 78 ? 20.073 5.732 -11.356 1.00 92.88 78 HIS A O 1
ATOM 607 N N . LEU A 1 79 ? 18.809 7.383 -12.202 1.00 92.06 79 LEU A N 1
ATOM 608 C CA . LEU A 1 79 ? 19.895 8.359 -12.363 1.00 92.06 79 LEU A CA 1
ATOM 609 C C . LEU A 1 79 ? 20.318 8.947 -11.007 1.00 92.06 79 LEU A C 1
ATOM 611 O O . LEU A 1 79 ? 20.075 10.113 -10.702 1.00 92.06 79 LEU A O 1
ATOM 615 N N . ARG A 1 80 ? 20.945 8.115 -10.174 1.00 90.00 80 ARG A N 1
ATOM 616 C CA . ARG A 1 80 ? 21.439 8.471 -8.840 1.00 90.00 80 ARG A CA 1
ATOM 617 C C . ARG A 1 80 ? 22.965 8.352 -8.784 1.00 90.00 80 ARG A C 1
ATOM 619 O O . ARG A 1 80 ? 23.522 7.490 -9.467 1.00 90.00 80 ARG A O 1
ATOM 626 N N . PRO A 1 81 ? 23.643 9.188 -7.980 1.00 89.69 81 PRO A N 1
ATOM 627 C CA . PRO A 1 81 ? 25.082 9.073 -7.768 1.00 89.69 81 PRO A CA 1
ATOM 628 C C . PRO A 1 81 ? 25.448 7.795 -6.992 1.00 89.69 81 PRO A C 1
ATOM 630 O O . PRO A 1 81 ? 24.594 7.127 -6.401 1.00 89.69 81 PRO A O 1
ATOM 633 N N . LEU A 1 82 ? 26.743 7.467 -6.977 1.00 83.44 82 LEU A N 1
ATOM 634 C CA . LEU A 1 82 ? 27.310 6.390 -6.155 1.00 83.44 82 LEU A CA 1
ATOM 635 C C . LEU A 1 82 ? 26.905 6.613 -4.678 1.00 83.44 82 LEU A C 1
ATOM 637 O O . LEU A 1 82 ? 26.938 7.765 -4.237 1.00 83.44 82 LEU A O 1
ATOM 641 N N . PRO A 1 83 ? 26.483 5.586 -3.908 1.00 87.44 83 PRO A N 1
ATOM 642 C CA . PRO A 1 83 ? 26.716 4.141 -4.060 1.00 87.44 83 PRO A CA 1
ATOM 643 C C . PRO A 1 83 ? 25.712 3.367 -4.930 1.00 87.44 83 PRO A C 1
ATOM 645 O O . PRO A 1 83 ? 25.792 2.144 -4.996 1.00 87.44 83 PRO A O 1
ATOM 648 N N . TYR A 1 84 ? 24.768 4.033 -5.601 1.00 89.81 84 TYR A N 1
ATOM 649 C CA . TYR A 1 84 ? 23.749 3.345 -6.399 1.00 89.81 84 TYR A CA 1
ATOM 650 C C . TYR A 1 84 ? 24.347 2.693 -7.669 1.00 89.81 84 TYR A C 1
ATOM 652 O O . TYR A 1 84 ? 24.880 3.410 -8.519 1.00 89.81 84 TYR A O 1
ATOM 660 N N . PRO A 1 85 ? 24.248 1.362 -7.860 1.00 88.88 85 PRO A N 1
ATOM 661 C CA . PRO A 1 85 ? 25.016 0.665 -8.899 1.00 88.88 85 PRO A CA 1
ATOM 662 C C . PRO A 1 85 ? 24.461 0.827 -10.325 1.00 88.88 85 PRO A C 1
ATOM 664 O O . PRO A 1 85 ? 25.195 0.644 -11.293 1.00 88.88 85 PRO A O 1
ATOM 667 N N . TRP A 1 86 ? 23.181 1.177 -10.491 1.00 92.06 86 TRP A N 1
ATOM 668 C CA . TRP A 1 86 ? 22.515 1.166 -11.804 1.00 92.06 86 TRP A CA 1
ATOM 669 C C . TRP A 1 86 ? 22.525 2.511 -12.549 1.00 92.06 86 TRP A C 1
ATOM 671 O O . TRP A 1 86 ? 22.087 2.572 -13.700 1.00 92.06 86 TRP A O 1
ATOM 681 N N . GLY A 1 87 ? 23.031 3.585 -11.934 1.00 91.44 87 GLY A N 1
ATOM 682 C CA . GLY A 1 87 ? 22.950 4.937 -12.503 1.00 91.44 87 GLY A CA 1
ATOM 683 C C . GLY A 1 87 ? 23.698 5.105 -13.825 1.00 91.44 87 GLY A C 1
ATOM 684 O O . GLY A 1 87 ? 23.161 5.676 -14.775 1.00 91.44 87 GLY A O 1
ATOM 685 N N . THR A 1 88 ? 24.901 4.540 -13.934 1.00 91.38 88 THR A N 1
ATOM 686 C CA . THR A 1 88 ? 25.706 4.578 -15.168 1.00 91.38 88 THR A CA 1
ATOM 687 C C . THR A 1 88 ? 25.030 3.821 -16.310 1.00 91.38 88 THR A C 1
ATOM 689 O O . THR A 1 88 ? 24.990 4.308 -17.440 1.00 91.38 88 THR A O 1
ATOM 692 N N . LYS A 1 89 ? 24.432 2.663 -16.008 1.00 91.31 89 LYS A N 1
ATOM 693 C CA . LYS A 1 89 ? 23.724 1.840 -16.990 1.00 91.31 89 LYS A CA 1
ATOM 694 C C . LYS A 1 89 ? 22.447 2.518 -17.490 1.00 91.31 89 LYS A C 1
ATOM 696 O O . LYS A 1 89 ? 22.206 2.548 -18.694 1.00 91.31 89 LYS A O 1
ATOM 701 N N . ALA A 1 90 ? 21.664 3.118 -16.594 1.00 93.25 90 ALA A N 1
ATOM 702 C CA . ALA A 1 90 ? 20.486 3.896 -16.977 1.00 93.25 90 ALA A CA 1
ATOM 703 C C . ALA A 1 90 ? 20.858 5.077 -17.893 1.00 93.25 90 ALA A C 1
ATOM 705 O O . ALA A 1 90 ? 20.211 5.290 -18.921 1.00 93.25 90 ALA A O 1
ATOM 706 N N . LEU A 1 91 ? 21.945 5.790 -17.576 1.00 92.19 91 LEU A N 1
ATOM 707 C CA . LEU A 1 91 ? 22.454 6.888 -18.400 1.00 92.19 91 LEU A CA 1
ATOM 708 C C . LEU A 1 91 ? 22.889 6.417 -19.797 1.00 92.19 91 LEU A C 1
ATOM 710 O O . LEU A 1 91 ? 22.552 7.055 -20.794 1.00 92.19 91 LEU A O 1
ATOM 714 N N . GLN A 1 92 ? 23.586 5.281 -19.886 1.00 93.00 92 GLN A N 1
ATOM 715 C CA . GLN A 1 92 ? 24.005 4.695 -21.161 1.00 93.00 92 GLN A CA 1
ATOM 716 C C . GLN A 1 92 ? 22.804 4.341 -22.050 1.00 93.00 92 GLN A C 1
ATOM 718 O O . GLN A 1 92 ? 22.810 4.664 -23.237 1.00 93.00 92 GLN A O 1
ATOM 723 N N . LEU A 1 93 ? 21.757 3.725 -21.490 1.00 92.75 93 LEU A N 1
ATOM 724 C CA . LEU A 1 93 ? 20.546 3.368 -22.241 1.00 92.75 93 LEU A CA 1
ATOM 725 C C . LEU A 1 93 ? 19.794 4.601 -22.741 1.00 92.75 93 LEU A C 1
ATOM 727 O O . LEU A 1 93 ? 19.394 4.652 -23.904 1.00 92.75 93 LEU A O 1
ATOM 731 N N . LEU A 1 94 ? 19.660 5.628 -21.900 1.00 91.12 94 LEU A N 1
ATOM 732 C CA . LEU A 1 94 ? 19.075 6.906 -22.308 1.00 91.12 94 LEU A CA 1
ATOM 733 C C . LEU A 1 94 ? 19.891 7.585 -23.417 1.00 91.12 94 LEU A C 1
ATOM 735 O O . LEU A 1 94 ? 19.301 8.220 -24.294 1.00 91.12 94 LEU A O 1
ATOM 739 N N . GLY A 1 95 ? 21.218 7.424 -23.401 1.00 90.75 95 GLY A N 1
ATOM 740 C CA . GLY A 1 95 ? 22.119 7.858 -24.468 1.00 90.75 95 GLY A CA 1
ATOM 741 C C . GLY A 1 95 ? 21.916 7.081 -25.772 1.00 90.75 95 GLY A C 1
ATOM 742 O O . GLY A 1 95 ? 21.794 7.701 -26.828 1.00 90.75 95 GLY A O 1
ATOM 743 N N . LYS A 1 96 ? 21.791 5.745 -25.705 1.00 89.88 96 LYS A N 1
ATOM 744 C CA . LYS A 1 96 ? 21.515 4.874 -26.867 1.00 89.88 96 LYS A CA 1
ATOM 745 C C . LYS A 1 96 ? 20.167 5.191 -27.528 1.00 89.88 96 LYS A C 1
ATOM 747 O O . LYS A 1 96 ? 20.055 5.167 -28.751 1.00 89.88 96 LYS A O 1
ATOM 752 N N . LEU A 1 97 ? 19.154 5.560 -26.741 1.00 85.94 97 LEU A N 1
ATOM 753 C CA . LEU A 1 97 ? 17.860 6.020 -27.263 1.00 85.94 97 LEU A CA 1
ATOM 754 C C . LEU A 1 97 ? 17.959 7.377 -27.991 1.00 85.94 97 LEU A C 1
ATOM 756 O O . LEU A 1 97 ? 17.086 7.711 -28.798 1.00 85.94 97 LEU A O 1
ATOM 760 N N . GLY A 1 98 ? 19.016 8.160 -27.752 1.00 85.19 98 GLY A N 1
ATOM 761 C CA . GLY A 1 98 ? 19.271 9.431 -28.428 1.00 85.19 98 GLY A CA 1
ATOM 762 C C . GLY A 1 98 ? 18.072 10.379 -28.358 1.00 85.19 98 GLY A C 1
ATOM 763 O O . GLY A 1 98 ? 17.399 10.485 -27.339 1.00 85.19 98 GLY A O 1
ATOM 764 N N . GLY A 1 99 ? 17.737 11.039 -29.470 1.00 82.12 99 GLY A N 1
ATOM 765 C CA . GLY A 1 99 ? 16.596 11.963 -29.537 1.00 82.12 99 GLY A CA 1
ATOM 766 C C . GLY A 1 99 ? 15.213 11.327 -29.330 1.00 82.12 99 GLY A C 1
ATOM 767 O O . GLY A 1 99 ? 14.228 12.064 -29.289 1.00 82.12 99 GLY A O 1
ATOM 768 N N . ARG A 1 100 ? 15.111 9.995 -29.210 1.00 79.50 100 ARG A N 1
ATOM 769 C CA . ARG A 1 100 ? 13.851 9.273 -28.955 1.00 79.50 100 ARG A CA 1
ATOM 770 C C . ARG A 1 100 ? 13.415 9.389 -27.500 1.00 79.50 100 ARG A C 1
ATOM 772 O O . ARG A 1 100 ? 12.219 9.445 -27.233 1.00 79.50 100 ARG A O 1
ATOM 779 N N . ASN A 1 101 ? 14.372 9.553 -26.587 1.00 77.44 101 ASN A N 1
ATOM 780 C CA . ASN A 1 101 ? 14.144 9.699 -25.148 1.00 77.44 101 ASN A CA 1
ATOM 781 C C . ASN A 1 101 ? 13.380 10.973 -24.738 1.00 77.44 101 ASN A C 1
ATOM 783 O O . ASN A 1 101 ? 13.200 11.201 -23.555 1.00 77.44 101 ASN A O 1
ATOM 787 N N . ARG A 1 102 ? 12.991 11.833 -25.685 1.00 81.12 102 ARG A N 1
ATOM 788 C CA . ARG A 1 102 ? 12.325 13.124 -25.437 1.00 81.12 102 ARG A CA 1
ATOM 789 C C . ARG A 1 102 ? 11.105 13.361 -26.324 1.00 81.12 102 ARG A C 1
ATOM 791 O O . ARG A 1 102 ? 10.418 14.361 -26.159 1.00 81.12 102 ARG A O 1
ATOM 798 N N . ARG A 1 103 ? 10.817 12.457 -27.271 1.00 76.06 103 ARG A N 1
ATOM 799 C CA . ARG A 1 103 ? 9.678 12.592 -28.205 1.00 76.06 103 ARG A CA 1
ATOM 800 C C . ARG A 1 103 ? 8.326 12.488 -27.496 1.00 76.06 103 ARG A C 1
ATOM 802 O O . ARG A 1 103 ? 7.380 13.138 -27.923 1.00 76.06 103 ARG A O 1
ATOM 809 N N . PHE A 1 104 ? 8.270 11.727 -26.403 1.00 74.19 104 PHE A N 1
ATOM 810 C CA . PHE A 1 104 ? 7.073 11.541 -25.579 1.00 74.19 104 PHE A CA 1
ATOM 811 C C . PHE A 1 104 ? 6.700 12.781 -24.746 1.00 74.19 104 PHE A C 1
ATOM 813 O O . PHE A 1 104 ? 5.558 12.909 -24.332 1.00 74.19 104 PHE A O 1
ATOM 820 N N . LEU A 1 105 ? 7.619 13.741 -24.565 1.00 71.50 105 LEU A N 1
ATOM 821 C CA . LEU A 1 105 ? 7.382 14.983 -23.808 1.00 71.50 105 LEU A CA 1
ATOM 822 C C . LEU A 1 105 ? 6.418 15.961 -24.507 1.00 71.50 105 LEU A C 1
ATOM 824 O O . LEU A 1 105 ? 6.229 17.082 -24.043 1.00 71.50 105 LEU A O 1
ATOM 828 N N . ARG A 1 106 ? 5.839 15.566 -25.648 1.00 71.06 106 ARG A N 1
ATOM 829 C CA . ARG A 1 106 ? 4.746 16.296 -26.304 1.00 71.06 106 ARG A CA 1
ATOM 830 C C . ARG A 1 106 ? 3.408 16.077 -25.602 1.00 71.06 106 ARG A C 1
ATOM 832 O O . ARG A 1 106 ? 2.535 16.931 -25.712 1.00 71.06 106 ARG A O 1
ATOM 839 N N . GLU A 1 107 ? 3.255 14.957 -24.903 1.00 68.44 107 GLU A N 1
ATOM 840 C CA . GLU A 1 107 ? 2.061 14.640 -24.128 1.00 68.44 107 GLU A CA 1
ATOM 841 C C . GLU A 1 107 ? 2.287 15.046 -22.664 1.00 68.44 107 GLU A C 1
ATOM 843 O O . GLU A 1 107 ? 3.364 14.785 -22.116 1.00 68.44 107 GLU A O 1
ATOM 848 N N . PRO A 1 108 ? 1.314 15.719 -22.019 1.00 66.75 108 PRO A N 1
ATOM 849 C CA . PRO A 1 108 ? 1.450 16.101 -20.624 1.00 66.75 108 PRO A CA 1
ATOM 850 C C . PRO A 1 108 ? 1.573 14.845 -19.758 1.00 66.75 108 PRO A C 1
ATOM 852 O O . PRO A 1 108 ? 0.761 13.925 -19.849 1.00 66.75 108 PRO A O 1
ATOM 855 N N . LEU A 1 109 ? 2.595 14.819 -18.901 1.00 71.31 109 LEU A N 1
ATOM 856 C CA . LEU A 1 109 ? 2.735 13.774 -17.895 1.00 71.31 109 LEU A CA 1
ATOM 857 C C . LEU A 1 109 ? 1.541 13.828 -16.939 1.00 71.31 109 LEU A C 1
ATOM 859 O O . LEU A 1 109 ? 1.067 14.912 -16.590 1.00 71.31 109 LEU A O 1
ATOM 863 N N . MET A 1 110 ? 1.071 12.659 -16.504 1.00 67.50 110 MET A N 1
ATOM 864 C CA . MET A 1 110 ? 0.015 12.583 -15.500 1.00 67.50 110 MET A CA 1
ATOM 865 C C . MET A 1 110 ? 0.495 13.260 -14.215 1.00 67.50 110 MET A C 1
ATOM 867 O O . MET A 1 110 ? 1.502 12.862 -13.632 1.00 67.50 110 MET A O 1
ATOM 871 N N . LEU A 1 111 ? -0.217 14.304 -13.795 1.00 71.81 111 LEU A N 1
ATOM 872 C CA . LEU A 1 111 ? 0.031 14.963 -12.522 1.00 71.81 111 LEU A CA 1
ATOM 873 C C . LEU A 1 111 ? -0.581 14.120 -11.403 1.00 71.81 111 LEU A C 1
ATOM 875 O O . LEU A 1 111 ? -1.733 13.694 -11.502 1.00 71.81 111 LEU A O 1
ATOM 879 N N . GLU A 1 112 ? 0.172 13.915 -10.324 1.00 64.88 112 GLU A N 1
ATOM 880 C CA . GLU A 1 112 ? -0.343 13.326 -9.087 1.00 64.88 112 GLU A CA 1
ATOM 881 C C . GLU A 1 112 ? -1.243 14.348 -8.378 1.00 64.88 112 GLU A C 1
ATOM 883 O O . GLU A 1 112 ? -0.852 15.034 -7.433 1.00 64.88 112 GLU A O 1
ATOM 888 N N . CYS A 1 113 ? -2.466 14.512 -8.877 1.00 60.66 113 CYS A N 1
ATOM 889 C CA . CYS A 1 113 ? -3.474 15.315 -8.208 1.00 60.66 113 CYS A CA 1
ATOM 890 C C . CYS A 1 113 ? -4.080 14.492 -7.073 1.00 60.66 113 CYS A C 1
ATOM 892 O O . CYS A 1 113 ? -4.708 13.460 -7.305 1.00 60.66 113 CYS A O 1
ATOM 894 N N . LYS A 1 114 ? -3.937 14.970 -5.834 1.00 66.56 114 LYS A N 1
ATOM 895 C CA . LYS A 1 114 ? -4.725 14.438 -4.722 1.00 66.56 114 LYS A CA 1
ATOM 896 C C . LYS A 1 114 ? -6.198 14.729 -5.019 1.00 66.56 114 LYS A C 1
ATOM 898 O O . LYS A 1 114 ? -6.579 15.895 -5.070 1.00 66.56 114 LYS A O 1
ATOM 903 N N . GLU A 1 115 ? -7.012 13.686 -5.195 1.00 66.31 115 GLU A N 1
ATOM 904 C CA . GLU A 1 115 ? -8.446 13.821 -5.514 1.00 66.31 115 GLU A CA 1
ATOM 905 C C . GLU A 1 115 ? -9.189 14.693 -4.491 1.00 66.31 115 GLU A C 1
ATOM 907 O O . GLU A 1 115 ? -10.132 15.406 -4.831 1.00 66.31 115 GLU A O 1
ATOM 912 N N . ASN A 1 116 ? -8.724 14.676 -3.237 1.00 71.19 116 ASN A N 1
ATOM 913 C CA . ASN A 1 116 ? -9.247 15.502 -2.162 1.00 71.19 116 ASN A CA 1
ATOM 914 C C . ASN A 1 116 ? -8.117 16.270 -1.447 1.00 71.19 116 ASN A C 1
ATOM 916 O O . ASN A 1 116 ? -7.334 15.645 -0.727 1.00 71.19 116 ASN A O 1
ATOM 920 N N . PRO A 1 117 ? -8.014 17.606 -1.593 1.00 75.00 117 PRO A N 1
ATOM 921 C CA . PRO A 1 117 ? -6.956 18.397 -0.957 1.00 75.00 117 PRO A CA 1
ATOM 922 C C . PRO A 1 117 ? -7.086 18.438 0.573 1.00 75.00 117 PRO A C 1
ATOM 924 O O . PRO A 1 117 ? -6.108 18.699 1.278 1.00 75.00 117 PRO A O 1
ATOM 927 N N . GLU A 1 118 ? -8.272 18.135 1.101 1.00 80.31 118 GLU A N 1
ATOM 928 C CA . GLU A 1 118 ? -8.540 18.122 2.533 1.00 80.31 118 GLU A CA 1
ATOM 929 C C . GLU A 1 118 ? -7.748 17.038 3.265 1.00 80.31 118 GLU A C 1
ATOM 931 O O . GLU A 1 118 ? -7.233 16.086 2.673 1.00 80.31 118 GLU A O 1
ATOM 936 N N . HIS A 1 119 ? -7.590 17.223 4.571 1.00 82.69 119 HIS A N 1
ATOM 937 C CA . HIS A 1 119 ? -6.877 16.292 5.440 1.00 82.69 119 HIS A CA 1
ATOM 938 C C . HIS A 1 119 ? -7.876 15.590 6.349 1.00 82.69 119 HIS A C 1
ATOM 940 O O . HIS A 1 119 ? -8.787 16.237 6.874 1.00 82.69 119 HIS A O 1
ATOM 946 N N . GLY A 1 120 ? -7.712 14.281 6.515 1.00 79.50 120 GLY A N 1
ATOM 947 C CA . GLY A 1 120 ? -8.623 13.468 7.312 1.00 79.50 120 GLY A CA 1
ATOM 948 C C . GLY A 1 120 ? -8.372 13.576 8.812 1.00 79.50 120 GLY A C 1
ATOM 949 O O . GLY A 1 120 ? -9.324 13.518 9.579 1.00 79.50 120 GLY A O 1
ATOM 950 N N . LEU A 1 121 ? -7.129 13.787 9.257 1.00 84.31 121 LEU A N 1
ATOM 951 C CA . LEU A 1 121 ? -6.840 14.012 10.676 1.00 84.31 121 LEU A CA 1
ATOM 952 C C . LEU A 1 121 ? -5.886 15.188 10.862 1.00 84.31 121 LEU A C 1
ATOM 954 O O . LEU A 1 121 ? -4.815 15.263 10.256 1.00 84.31 121 LEU A O 1
ATOM 958 N N . ARG A 1 122 ? -6.279 16.106 11.745 1.00 84.75 122 ARG A N 1
ATOM 959 C CA . ARG A 1 122 ? -5.510 17.300 12.079 1.00 84.75 122 ARG A CA 1
ATOM 960 C C . ARG A 1 122 ? -5.383 17.408 13.590 1.00 84.75 122 ARG A C 1
ATOM 962 O O . ARG A 1 122 ? -6.388 17.327 14.292 1.00 84.75 122 ARG A O 1
ATOM 969 N N . LEU A 1 123 ? -4.163 17.608 14.073 1.00 82.75 123 LEU A N 1
ATOM 970 C CA . LEU A 1 123 ? -3.909 17.930 15.472 1.00 82.75 123 LEU A CA 1
ATOM 971 C C . LEU A 1 123 ? -3.683 19.427 15.614 1.00 82.75 123 LEU A C 1
ATOM 973 O O . LEU A 1 123 ? -2.940 20.021 14.835 1.00 82.75 123 LEU A O 1
ATOM 977 N N . ILE A 1 124 ? -4.311 20.022 16.621 1.00 84.12 124 ILE A N 1
ATOM 978 C CA . ILE A 1 124 ? -3.989 21.376 17.055 1.00 84.12 124 ILE A CA 1
ATOM 979 C C . ILE A 1 124 ? -3.031 21.224 18.220 1.00 84.12 124 ILE A C 1
ATOM 981 O O . ILE A 1 124 ? -3.380 20.661 19.255 1.00 84.12 124 ILE A O 1
ATOM 985 N N . LEU A 1 125 ? -1.813 21.697 18.024 1.00 83.50 125 LEU A N 1
ATOM 986 C CA . LEU A 1 125 ? -0.790 21.703 19.047 1.00 83.50 125 LEU A CA 1
ATOM 987 C C . LEU A 1 125 ? -0.576 23.150 19.490 1.00 83.50 125 LEU A C 1
ATOM 989 O O . LEU A 1 125 ? -0.571 24.071 18.675 1.00 83.50 125 LEU A O 1
ATOM 993 N N . THR A 1 126 ? -0.434 23.354 20.792 1.00 84.94 126 THR A N 1
ATOM 994 C CA . THR A 1 126 ? -0.220 24.669 21.397 1.00 84.94 126 THR A CA 1
ATOM 995 C C . THR A 1 126 ? 1.108 24.643 22.131 1.00 84.94 126 THR A C 1
ATOM 997 O O . THR A 1 126 ? 1.254 23.907 23.106 1.00 84.94 126 THR A O 1
ATOM 1000 N N . PHE A 1 127 ? 2.072 25.432 21.665 1.00 82.62 127 PHE A N 1
ATOM 1001 C CA . PHE A 1 127 ? 3.308 25.684 22.403 1.00 82.62 127 PHE A CA 1
ATOM 1002 C C . PHE A 1 127 ? 3.205 27.022 23.124 1.00 82.62 127 PHE A C 1
ATOM 1004 O O . PHE A 1 127 ? 2.563 27.941 22.621 1.00 82.62 127 PHE A O 1
ATOM 1011 N N . GLU A 1 128 ? 3.849 27.154 24.281 1.00 82.19 128 GLU A N 1
ATOM 1012 C CA . GLU A 1 128 ? 4.089 28.457 24.906 1.00 82.19 128 GLU A CA 1
ATOM 1013 C C . GLU A 1 128 ? 4.946 29.295 23.933 1.00 82.19 128 GLU A C 1
ATOM 1015 O O . GLU A 1 128 ? 5.990 28.799 23.502 1.00 82.19 128 GLU A O 1
ATOM 1020 N N . PRO A 1 129 ? 4.502 30.485 23.464 1.00 78.56 129 PRO A N 1
ATOM 1021 C CA . PRO A 1 129 ? 3.599 31.460 24.091 1.00 78.56 129 PRO A CA 1
ATOM 1022 C C . PRO A 1 129 ? 2.136 31.452 23.577 1.00 78.56 129 PRO A C 1
ATOM 1024 O O . PRO A 1 129 ? 1.553 32.499 23.307 1.00 78.56 129 PRO A O 1
ATOM 1027 N N . SER A 1 130 ? 1.502 30.282 23.495 1.00 76.38 130 SER A N 1
ATOM 1028 C CA . SER A 1 130 ? 0.087 30.059 23.136 1.00 76.38 130 SER A CA 1
ATOM 1029 C C . SER A 1 130 ? -0.269 30.257 21.658 1.00 76.38 130 SER A C 1
ATOM 1031 O O . SER A 1 130 ? -1.408 30.596 21.338 1.00 76.38 130 SER A O 1
ATOM 1033 N N . THR A 1 131 ? 0.664 30.017 20.733 1.00 79.00 131 THR A N 1
ATOM 1034 C CA . THR A 1 131 ? 0.342 29.976 19.299 1.00 79.00 131 THR A CA 1
ATOM 1035 C C . THR A 1 131 ? -0.150 28.573 18.907 1.00 79.00 131 THR A C 1
ATOM 1037 O O . THR A 1 131 ? 0.618 27.609 18.980 1.00 79.00 131 THR A O 1
ATOM 1040 N N . PRO A 1 132 ? -1.429 28.405 18.509 1.00 82.25 132 PRO A N 1
ATOM 1041 C CA . PRO A 1 132 ? -1.914 27.127 18.005 1.00 82.25 132 PRO A CA 1
ATOM 1042 C C . PRO A 1 132 ? -1.383 26.895 16.588 1.00 82.25 132 PRO A C 1
ATOM 1044 O O . PRO A 1 132 ? -1.532 27.749 15.713 1.00 82.25 132 PRO A O 1
ATOM 1047 N N . PHE A 1 133 ? -0.805 25.724 16.337 1.00 83.75 133 PHE A N 1
ATOM 1048 C CA . PHE A 1 133 ? -0.427 25.287 14.996 1.00 83.75 133 PHE A CA 1
ATOM 1049 C C . PHE A 1 133 ? -1.143 23.988 14.633 1.00 83.75 133 PHE A C 1
ATOM 1051 O O . PHE A 1 133 ? -1.317 23.081 15.450 1.00 83.75 133 PHE A O 1
ATOM 1058 N N . LEU A 1 134 ? -1.594 23.931 13.382 1.00 85.38 134 LEU A N 1
ATOM 1059 C CA . LEU A 1 134 ? -2.362 22.823 12.835 1.00 85.38 134 LEU A CA 1
ATOM 1060 C C . LEU A 1 134 ? -1.416 21.863 12.118 1.00 85.38 134 LEU A C 1
ATOM 1062 O O . LEU A 1 134 ? -0.785 22.236 11.129 1.00 85.38 134 LEU A O 1
ATOM 1066 N N . VAL A 1 135 ? -1.341 20.623 12.592 1.00 87.12 135 VAL A N 1
ATOM 1067 C CA . VAL A 1 135 ? -0.492 19.584 12.003 1.00 87.12 135 VAL A CA 1
ATOM 1068 C C . VAL A 1 135 ? -1.347 18.557 11.261 1.00 87.12 135 VAL A C 1
ATOM 1070 O O . VAL A 1 135 ? -2.168 17.885 11.893 1.00 87.12 135 VAL A O 1
ATOM 1073 N N . PRO A 1 136 ? -1.150 18.388 9.938 1.00 88.94 136 PRO A N 1
ATOM 1074 C CA . PRO A 1 136 ? -1.687 17.260 9.182 1.00 88.94 136 PRO A CA 1
ATOM 1075 C C . PRO A 1 136 ? -1.074 15.945 9.653 1.00 88.94 136 PRO A C 1
ATOM 1077 O O . PRO A 1 136 ? 0.149 15.803 9.624 1.00 88.94 136 PRO A O 1
ATOM 1080 N N . LEU A 1 137 ? -1.894 14.954 10.002 1.00 88.94 137 LEU A N 1
ATOM 1081 C CA . LEU A 1 137 ? -1.389 13.617 10.323 1.00 88.94 137 LEU A CA 1
ATOM 1082 C C . LEU A 1 137 ? -1.492 12.616 9.173 1.00 88.94 137 LEU A C 1
ATOM 1084 O O . LEU A 1 137 ? -0.853 11.572 9.249 1.00 88.94 137 LEU A O 1
ATOM 1088 N N . ASP A 1 138 ? -2.219 12.924 8.097 1.00 88.00 138 ASP A N 1
ATOM 1089 C CA . ASP A 1 138 ? -2.455 12.014 6.969 1.00 88.00 138 ASP A CA 1
ATOM 1090 C C . ASP A 1 138 ? -1.169 11.331 6.474 1.00 88.00 138 ASP A C 1
ATOM 1092 O O . ASP A 1 138 ? -1.109 10.109 6.372 1.00 88.00 138 ASP A O 1
ATOM 1096 N N . ARG A 1 139 ? -0.097 12.098 6.227 1.00 87.81 139 ARG A N 1
ATOM 1097 C CA . ARG A 1 139 ? 1.174 11.539 5.735 1.00 87.81 139 ARG A CA 1
ATOM 1098 C C . ARG A 1 139 ? 1.843 10.616 6.758 1.00 87.81 139 ARG A C 1
ATOM 1100 O O . ARG A 1 139 ? 2.397 9.592 6.371 1.00 87.81 139 ARG A O 1
ATOM 1107 N N . CYS A 1 140 ? 1.772 10.954 8.045 1.00 90.31 140 CYS A N 1
ATOM 1108 C CA . CYS A 1 140 ? 2.275 10.108 9.128 1.00 90.31 140 CYS A CA 1
ATOM 1109 C C . CYS A 1 140 ? 1.464 8.814 9.244 1.00 90.31 140 CYS A C 1
ATOM 1111 O O . CYS A 1 140 ? 2.048 7.753 9.443 1.00 90.31 140 CYS A O 1
ATOM 1113 N N . ILE A 1 141 ? 0.141 8.891 9.065 1.00 91.12 141 ILE A N 1
ATOM 1114 C CA . ILE A 1 141 ? -0.748 7.727 9.048 1.00 91.12 141 ILE A CA 1
ATOM 1115 C C . ILE A 1 141 ? -0.368 6.804 7.892 1.00 91.12 141 ILE A C 1
ATOM 1117 O O . ILE A 1 141 ? -0.114 5.633 8.139 1.00 91.12 141 ILE A O 1
ATOM 1121 N N . TYR A 1 142 ? -0.236 7.310 6.661 1.00 90.44 142 TYR A N 1
ATOM 1122 C CA . TYR A 1 142 ? 0.147 6.474 5.514 1.00 90.44 142 TYR A CA 1
ATOM 1123 C C . TYR A 1 142 ? 1.516 5.803 5.690 1.00 90.44 142 TYR A C 1
ATOM 1125 O O . TYR A 1 142 ? 1.669 4.629 5.358 1.00 90.44 142 TYR A O 1
ATOM 1133 N N . LEU A 1 143 ? 2.500 6.512 6.254 1.00 89.94 143 LEU A N 1
ATOM 1134 C CA . LEU A 1 143 ? 3.810 5.928 6.561 1.00 89.94 143 LEU A CA 1
ATOM 1135 C C . LEU A 1 143 ? 3.718 4.835 7.631 1.00 89.94 143 LEU A C 1
ATOM 1137 O O . LEU A 1 143 ? 4.334 3.783 7.483 1.00 89.94 143 LEU A O 1
ATOM 1141 N N . ALA A 1 144 ? 2.934 5.058 8.688 1.00 91.44 144 ALA A N 1
ATOM 1142 C CA . ALA A 1 144 ? 2.724 4.066 9.736 1.00 91.44 144 ALA A CA 1
ATOM 1143 C C . ALA A 1 144 ? 1.940 2.843 9.225 1.00 91.44 144 ALA A C 1
ATOM 1145 O O . ALA A 1 144 ? 2.289 1.719 9.569 1.00 91.44 144 ALA A O 1
ATOM 1146 N N . VAL A 1 145 ? 0.940 3.039 8.359 1.00 90.94 145 VAL A N 1
ATOM 1147 C CA . VAL A 1 145 ? 0.209 1.954 7.680 1.00 90.94 145 VAL A CA 1
ATOM 1148 C C . VAL A 1 145 ? 1.170 1.108 6.847 1.00 90.94 145 VAL A C 1
ATOM 1150 O O . VAL A 1 145 ? 1.193 -0.111 6.997 1.00 90.94 145 VAL A O 1
ATOM 1153 N N . ALA A 1 146 ? 2.014 1.744 6.029 1.00 89.06 146 ALA A N 1
ATOM 1154 C CA . ALA A 1 146 ? 3.019 1.042 5.237 1.00 89.06 146 ALA A CA 1
ATOM 1155 C C . ALA A 1 146 ? 3.995 0.254 6.130 1.00 89.06 146 ALA A C 1
ATOM 1157 O O . ALA A 1 146 ? 4.257 -0.917 5.869 1.00 89.06 146 ALA A O 1
ATOM 1158 N N . ALA A 1 147 ? 4.481 0.855 7.220 1.00 88.06 147 ALA A N 1
ATOM 1159 C CA . ALA A 1 147 ? 5.389 0.189 8.155 1.00 88.06 147 ALA A CA 1
ATOM 1160 C C . ALA A 1 147 ? 4.765 -1.048 8.832 1.00 88.06 147 ALA A C 1
ATOM 1162 O O . ALA A 1 147 ? 5.471 -2.018 9.095 1.00 88.06 147 ALA A O 1
ATOM 1163 N N . VAL A 1 148 ? 3.456 -1.030 9.107 1.00 86.88 148 VAL A N 1
ATOM 1164 C CA . VAL A 1 148 ? 2.744 -2.165 9.717 1.00 86.88 148 VAL A CA 1
ATOM 1165 C C . VAL A 1 148 ? 2.429 -3.258 8.688 1.00 86.88 148 VAL A C 1
ATOM 1167 O O . VAL A 1 148 ? 2.552 -4.435 9.013 1.00 86.88 148 VAL A O 1
ATOM 1170 N N . MET A 1 149 ? 2.063 -2.893 7.454 1.00 84.06 149 MET A N 1
ATOM 1171 C CA . MET A 1 149 ? 1.657 -3.848 6.409 1.00 84.06 149 MET A CA 1
ATOM 1172 C C . MET A 1 149 ? 2.824 -4.513 5.671 1.00 84.06 149 MET A C 1
ATOM 1174 O O . MET A 1 149 ? 2.683 -5.618 5.144 1.00 84.06 149 MET A O 1
ATOM 1178 N N . HIS A 1 150 ? 3.993 -3.874 5.613 1.00 78.25 150 HIS A N 1
ATOM 1179 C CA . HIS A 1 150 ? 5.163 -4.456 4.962 1.00 78.25 150 HIS A CA 1
ATOM 1180 C C . HIS A 1 150 ? 5.858 -5.489 5.863 1.00 78.25 150 HIS A C 1
ATOM 1182 O O . HIS A 1 150 ? 6.843 -5.192 6.535 1.00 78.25 150 HIS A O 1
ATOM 1188 N N . HIS A 1 151 ? 5.402 -6.744 5.791 1.00 64.81 151 HIS A N 1
ATOM 1189 C CA . HIS A 1 151 ? 6.000 -7.902 6.480 1.00 64.81 151 HIS A CA 1
ATOM 1190 C C . HIS A 1 151 ? 7.445 -8.244 6.047 1.00 64.81 151 HIS A C 1
ATOM 1192 O O . HIS A 1 151 ? 8.064 -9.124 6.634 1.00 64.81 151 HIS A O 1
ATOM 1198 N N . GLY A 1 152 ? 7.975 -7.590 5.005 1.00 57.84 152 GLY A N 1
ATOM 1199 C CA . GLY A 1 152 ? 9.284 -7.892 4.409 1.00 57.84 152 GLY A CA 1
ATOM 1200 C C . GLY A 1 152 ? 10.336 -6.790 4.540 1.00 57.84 152 GLY A C 1
ATOM 1201 O O . GLY A 1 152 ? 11.375 -6.884 3.896 1.00 57.84 152 GLY A O 1
ATOM 1202 N N . SER A 1 153 ? 10.074 -5.725 5.303 1.00 56.06 153 SER A N 1
ATOM 1203 C CA . SER A 1 153 ? 11.084 -4.686 5.520 1.00 56.06 153 SER A CA 1
ATOM 1204 C C . SER A 1 153 ? 12.031 -5.116 6.639 1.00 56.06 153 SER A C 1
ATOM 1206 O O . SER A 1 153 ? 11.576 -5.664 7.639 1.00 56.06 153 SER A O 1
ATOM 1208 N N . GLU A 1 154 ? 13.320 -4.790 6.517 1.00 61.16 154 GLU A N 1
ATOM 1209 C CA . GLU A 1 154 ? 14.348 -4.840 7.578 1.00 61.16 154 GLU A CA 1
ATOM 1210 C C . GLU A 1 154 ? 14.028 -3.882 8.754 1.00 61.16 154 GLU A C 1
ATOM 1212 O O . GLU A 1 154 ? 14.894 -3.187 9.275 1.00 61.16 154 GLU A O 1
ATOM 1217 N N . MET A 1 155 ? 12.757 -3.729 9.120 1.00 73.31 155 MET A N 1
ATOM 1218 C CA . MET A 1 155 ? 12.321 -2.888 10.222 1.00 73.31 155 MET A CA 1
ATOM 1219 C C . MET A 1 155 ? 12.099 -3.746 11.454 1.00 73.31 155 MET A C 1
ATOM 1221 O O . MET A 1 155 ? 11.283 -4.671 11.447 1.00 73.31 155 MET A O 1
ATOM 1225 N N . ASP A 1 156 ? 12.782 -3.379 12.535 1.00 82.00 156 ASP A N 1
ATOM 1226 C CA . ASP A 1 156 ? 12.628 -4.043 13.820 1.00 82.00 156 ASP A CA 1
ATOM 1227 C C . ASP A 1 156 ? 11.158 -4.077 14.253 1.00 82.00 156 ASP A C 1
ATOM 1229 O O . ASP A 1 156 ? 10.413 -3.094 14.133 1.00 82.00 156 ASP A O 1
ATOM 1233 N N . ALA A 1 157 ? 10.751 -5.202 14.847 1.00 84.56 157 ALA A N 1
ATOM 1234 C CA . ALA A 1 157 ? 9.411 -5.380 15.405 1.00 84.56 157 ALA A CA 1
ATOM 1235 C C . ALA A 1 157 ? 9.029 -4.255 16.389 1.00 84.56 157 ALA A C 1
ATOM 1237 O O . ALA A 1 157 ? 7.862 -3.876 16.479 1.00 84.56 157 ALA A O 1
ATOM 1238 N N . PHE A 1 158 ? 10.012 -3.660 17.074 1.00 87.62 158 PHE A N 1
ATOM 1239 C CA . PHE A 1 158 ? 9.820 -2.504 17.949 1.00 87.62 158 PHE A CA 1
ATOM 1240 C C . PHE A 1 158 ? 9.173 -1.307 17.231 1.00 87.62 158 PHE A C 1
ATOM 1242 O O . PHE A 1 158 ? 8.183 -0.754 17.719 1.00 87.62 158 PHE A O 1
ATOM 1249 N N . TYR A 1 159 ? 9.684 -0.923 16.057 1.00 89.06 159 TYR A N 1
ATOM 1250 C CA . TYR A 1 159 ? 9.155 0.219 15.309 1.00 89.06 159 TYR A CA 1
ATOM 1251 C C . TYR A 1 159 ? 7.762 -0.064 14.756 1.00 89.06 159 TYR A C 1
ATOM 1253 O O . TYR A 1 159 ? 6.896 0.810 14.809 1.00 89.06 159 TYR A O 1
ATOM 1261 N N . ARG A 1 160 ? 7.505 -1.300 14.311 1.00 88.88 160 ARG A N 1
ATOM 1262 C CA . ARG A 1 160 ? 6.170 -1.712 13.856 1.00 88.88 160 ARG A CA 1
ATOM 1263 C C . ARG A 1 160 ? 5.145 -1.681 14.997 1.00 88.88 160 ARG A C 1
ATOM 1265 O O . ARG A 1 160 ? 4.044 -1.165 14.811 1.00 88.88 160 ARG A O 1
ATOM 1272 N N . LYS A 1 161 ? 5.522 -2.111 16.211 1.00 89.38 161 LYS A N 1
ATOM 1273 C CA . LYS A 1 161 ? 4.678 -1.967 17.416 1.00 89.38 161 LYS A CA 1
ATOM 1274 C C . LYS A 1 161 ? 4.379 -0.504 17.738 1.00 89.38 161 LYS A C 1
ATOM 1276 O O . LYS A 1 161 ? 3.240 -0.166 18.060 1.00 89.38 161 LYS A O 1
ATOM 1281 N N . GLN A 1 162 ? 5.375 0.377 17.646 1.00 90.50 162 GLN A N 1
ATOM 1282 C CA . GLN A 1 162 ? 5.171 1.801 17.911 1.00 90.50 162 GLN A CA 1
ATOM 1283 C C . GLN A 1 162 ? 4.295 2.473 16.844 1.00 90.50 162 GLN A C 1
ATOM 1285 O O . GLN A 1 162 ? 3.445 3.298 17.184 1.00 90.50 162 GLN A O 1
ATOM 1290 N N . ALA A 1 163 ? 4.441 2.080 15.577 1.00 91.94 163 ALA A N 1
ATOM 1291 C CA . ALA A 1 163 ? 3.560 2.511 14.497 1.00 91.94 163 ALA A CA 1
ATOM 1292 C C . ALA A 1 163 ? 2.111 2.074 14.759 1.00 91.94 163 ALA A C 1
ATOM 1294 O O . ALA A 1 163 ? 1.202 2.898 14.679 1.00 91.94 163 ALA A O 1
ATOM 1295 N N . LEU A 1 164 ? 1.887 0.823 15.177 1.00 91.25 164 LEU A N 1
ATOM 1296 C CA . LEU A 1 164 ? 0.552 0.339 15.535 1.00 91.25 164 LEU A CA 1
ATOM 1297 C C . LEU A 1 164 ? -0.053 1.128 16.707 1.00 91.25 164 LEU A C 1
ATOM 1299 O O . LEU A 1 164 ? -1.213 1.534 16.636 1.00 91.25 164 LEU A O 1
ATOM 1303 N N . LYS A 1 165 ? 0.726 1.412 17.759 1.00 91.31 165 LYS A N 1
ATOM 1304 C CA . LYS A 1 165 ? 0.280 2.261 18.881 1.00 91.31 165 LYS A CA 1
ATOM 1305 C C . LYS A 1 165 ? -0.137 3.653 18.407 1.00 91.31 165 LYS A C 1
ATOM 1307 O O . LYS A 1 165 ? -1.197 4.132 18.803 1.00 91.31 165 LYS A O 1
ATOM 1312 N N . PHE A 1 166 ? 0.652 4.275 17.532 1.00 92.62 166 PHE A N 1
ATOM 1313 C CA . PHE A 1 166 ? 0.312 5.565 16.931 1.00 92.62 166 PHE A CA 1
ATOM 1314 C C . PHE A 1 166 ? -1.015 5.503 16.157 1.00 92.62 166 PHE A C 1
ATOM 1316 O O . PHE A 1 166 ? -1.897 6.325 16.397 1.00 92.62 166 PHE A O 1
ATOM 1323 N N . LEU A 1 167 ? -1.209 4.486 15.309 1.00 91.75 167 LEU A N 1
ATOM 1324 C CA . LEU A 1 167 ? -2.449 4.310 14.545 1.00 91.75 167 LEU A CA 1
ATOM 1325 C C . LEU A 1 167 ? -3.679 4.122 15.449 1.00 91.75 167 LEU A C 1
ATOM 1327 O O . LEU A 1 167 ? -4.734 4.691 15.171 1.00 91.75 167 LEU A O 1
ATOM 1331 N N . ARG A 1 168 ? -3.547 3.388 16.562 1.00 90.44 168 ARG A N 1
ATOM 1332 C CA . ARG A 1 168 ? -4.625 3.237 17.558 1.00 90.44 168 ARG A CA 1
ATOM 1333 C C . ARG A 1 168 ? -5.004 4.564 18.203 1.00 90.44 168 ARG A C 1
ATOM 1335 O O . ARG A 1 168 ? -6.188 4.854 18.349 1.00 90.44 168 ARG A O 1
ATOM 1342 N N . VAL A 1 169 ? -4.019 5.389 18.558 1.00 89.50 169 VAL A N 1
ATOM 1343 C CA . VAL A 1 169 ? -4.270 6.730 19.109 1.00 89.50 169 VAL A CA 1
ATOM 1344 C C . VAL A 1 169 ? -4.981 7.611 18.078 1.00 89.50 169 VAL A C 1
ATOM 1346 O O . VAL A 1 169 ? -5.953 8.284 18.422 1.00 89.50 169 VAL A O 1
ATOM 1349 N N . CYS A 1 170 ? -4.573 7.556 16.807 1.00 88.25 170 CYS A N 1
ATOM 1350 C CA . CYS A 1 170 ? -5.262 8.263 15.725 1.00 88.25 170 CYS A CA 1
ATOM 1351 C C . CYS A 1 170 ? -6.722 7.811 15.571 1.00 88.25 170 CYS A C 1
ATOM 1353 O O . CYS A 1 170 ? -7.603 8.659 15.429 1.00 88.25 170 CYS A O 1
ATOM 1355 N N . LEU A 1 171 ? -6.995 6.502 15.644 1.00 86.88 171 LEU A N 1
ATOM 1356 C CA . LEU A 1 171 ? -8.359 5.978 15.561 1.00 86.88 171 LEU A CA 1
ATOM 1357 C C . LEU A 1 171 ? -9.220 6.458 16.737 1.00 86.88 171 LEU A C 1
ATOM 1359 O O . LEU A 1 171 ? -10.325 6.946 16.517 1.00 86.88 171 LEU A O 1
ATOM 1363 N N . VAL A 1 172 ? -8.712 6.383 17.972 1.00 84.75 172 VAL A N 1
ATOM 1364 C CA . VAL A 1 172 ? -9.434 6.874 19.163 1.00 84.75 172 VAL A CA 1
ATOM 1365 C C . VAL A 1 172 ? -9.710 8.375 19.062 1.00 84.75 172 VAL A C 1
ATOM 1367 O O . VAL A 1 172 ? -10.807 8.822 19.392 1.00 84.75 172 VAL A O 1
ATOM 1370 N N . SER A 1 173 ? -8.749 9.154 18.554 1.00 81.62 173 SER A N 1
ATOM 1371 C CA . SER A 1 173 ? -8.928 10.592 18.339 1.00 81.62 173 SER A CA 1
ATOM 1372 C C . SER A 1 173 ? -10.018 10.902 17.309 1.00 81.62 173 SER A C 1
ATOM 1374 O O . SER A 1 173 ? -10.738 11.882 17.489 1.00 81.62 173 SER A O 1
ATOM 1376 N N . LEU A 1 174 ? -10.154 10.095 16.249 1.00 78.50 174 LEU A N 1
ATOM 1377 C CA . LEU A 1 174 ? -11.212 10.252 15.240 1.00 78.50 174 LEU A CA 1
ATOM 1378 C C . LEU A 1 174 ? -12.577 9.792 15.737 1.00 78.50 174 LEU A C 1
ATOM 1380 O O . LEU A 1 174 ? -13.576 10.444 15.445 1.00 78.50 174 LEU A O 1
ATOM 1384 N N . LEU A 1 175 ? -12.615 8.704 16.514 1.00 73.12 175 LEU A N 1
ATOM 1385 C CA . LEU A 1 175 ? -13.829 8.278 17.207 1.00 73.12 175 LEU A CA 1
ATOM 1386 C C . LEU A 1 175 ? -14.327 9.367 18.159 1.00 73.12 175 LEU A C 1
ATOM 1388 O O . LEU A 1 175 ? -15.515 9.384 18.467 1.00 73.12 175 LEU A O 1
ATOM 1392 N N . ASN A 1 176 ? -13.428 10.264 18.602 1.00 66.12 176 ASN A N 1
ATOM 1393 C CA . ASN A 1 176 ? -13.699 11.357 19.527 1.00 66.12 176 ASN A CA 1
ATOM 1394 C C . ASN A 1 176 ? -14.660 10.879 20.612 1.00 66.12 176 ASN A C 1
ATOM 1396 O O . ASN A 1 176 ? -15.731 11.463 20.807 1.00 66.12 176 ASN A O 1
ATOM 1400 N N . LEU A 1 177 ? -14.292 9.750 21.235 1.00 59.62 177 LEU A N 1
ATOM 1401 C CA . LEU A 1 177 ? -14.988 9.175 22.372 1.00 59.62 177 LEU A CA 1
ATOM 1402 C C . LEU A 1 177 ? -14.896 10.232 23.466 1.00 59.62 177 LEU A C 1
ATOM 1404 O O . LEU A 1 177 ? -13.976 10.212 24.283 1.00 59.62 177 LEU A O 1
ATOM 1408 N N . ARG A 1 178 ? -15.799 11.221 23.430 1.00 48.94 178 ARG A N 1
ATOM 1409 C CA . ARG A 1 178 ? -15.984 12.163 24.521 1.00 48.94 178 ARG A CA 1
ATOM 1410 C C . ARG A 1 178 ? -16.076 11.270 25.733 1.00 48.94 178 ARG A C 1
ATOM 1412 O O . ARG A 1 178 ? -16.901 10.354 25.744 1.00 48.94 178 ARG A O 1
ATOM 1419 N N . GLY A 1 179 ? -15.182 11.489 26.690 1.00 42.56 179 GLY A N 1
ATOM 1420 C CA . GLY A 1 179 ? -15.278 10.861 27.987 1.00 42.56 179 GLY A CA 1
ATOM 1421 C C . GLY A 1 179 ? -16.626 11.257 28.564 1.00 42.56 179 GLY A C 1
ATOM 1422 O O . GLY A 1 179 ? -16.729 12.235 29.285 1.00 42.56 179 GLY A O 1
ATOM 1423 N N . ASN A 1 180 ? -17.668 10.494 28.246 1.00 40.81 180 ASN A N 1
ATOM 1424 C CA . ASN A 1 180 ? -18.969 10.584 28.889 1.00 40.81 180 ASN A CA 1
ATOM 1425 C C . ASN A 1 180 ? -18.897 9.982 30.302 1.00 40.81 180 ASN A C 1
ATOM 1427 O O . ASN A 1 180 ? -19.908 9.740 30.947 1.00 40.81 180 ASN A O 1
ATOM 1431 N N . ILE A 1 181 ? -17.673 9.724 30.764 1.00 39.16 181 ILE A N 1
ATOM 1432 C CA . ILE A 1 181 ? -17.299 9.358 32.107 1.00 39.16 181 ILE A CA 1
ATOM 1433 C C . ILE A 1 181 ? -16.930 10.673 32.799 1.00 39.16 181 ILE A C 1
ATOM 1435 O O . ILE A 1 181 ? -15.764 10.973 33.054 1.00 39.16 181 ILE A O 1
ATOM 1439 N N . MET A 1 182 ? -17.952 11.478 33.101 1.00 36.59 182 MET A N 1
ATOM 1440 C CA . MET A 1 182 ? -17.911 12.168 34.387 1.00 36.59 182 MET A CA 1
ATOM 1441 C C . MET A 1 182 ? -17.676 11.077 35.438 1.00 36.59 182 MET A C 1
ATOM 1443 O O . MET A 1 182 ? -18.168 9.961 35.304 1.00 36.59 182 MET A O 1
ATOM 1447 N N . ILE A 1 183 ? -16.858 11.382 36.432 1.00 39.62 183 ILE A N 1
ATOM 1448 C CA . ILE A 1 183 ? -16.235 10.467 37.401 1.00 39.62 183 ILE A CA 1
ATOM 1449 C C . ILE A 1 183 ? -17.244 9.659 38.265 1.00 39.62 183 ILE A C 1
ATOM 1451 O O . ILE A 1 183 ? -16.845 8.858 39.104 1.00 39.62 183 ILE A O 1
ATOM 1455 N N . GLU A 1 184 ? -18.547 9.754 38.001 1.00 37.44 184 GLU A N 1
ATOM 1456 C CA . GLU A 1 184 ? -19.570 8.823 38.473 1.00 37.44 184 GLU A CA 1
ATOM 1457 C C . GLU A 1 184 ? -19.966 7.864 37.351 1.00 37.44 184 GLU A C 1
ATOM 1459 O O . GLU A 1 184 ? -20.572 8.244 36.350 1.00 37.44 184 GLU A O 1
ATOM 1464 N N . GLY A 1 185 ? -19.570 6.600 37.522 1.00 41.06 185 GLY A N 1
ATOM 1465 C CA . GLY A 1 185 ? -19.779 5.532 36.558 1.00 41.06 185 GLY A CA 1
ATOM 1466 C C . GLY A 1 185 ? -21.189 5.531 35.978 1.00 41.06 185 GLY A C 1
ATOM 1467 O O . GLY A 1 185 ? -22.183 5.597 36.701 1.00 41.06 185 GLY A O 1
ATOM 1468 N N . ILE A 1 186 ? -21.273 5.397 34.653 1.00 44.94 186 ILE A N 1
ATOM 1469 C CA . ILE A 1 186 ? -22.513 4.993 33.999 1.00 44.94 186 ILE A CA 1
ATOM 1470 C C . ILE A 1 186 ? -22.911 3.680 34.665 1.00 44.94 186 ILE A C 1
ATOM 1472 O O . ILE A 1 186 ? -22.279 2.648 34.431 1.00 44.94 186 ILE A O 1
ATOM 1476 N N . ASN A 1 187 ? -23.924 3.726 35.533 1.00 45.59 187 ASN A N 1
ATOM 1477 C CA . ASN A 1 187 ? -24.445 2.516 36.136 1.00 45.59 187 ASN A CA 1
ATOM 1478 C C . ASN A 1 187 ? -24.784 1.557 34.982 1.00 45.59 187 ASN A C 1
ATOM 1480 O O . ASN A 1 187 ? -25.478 1.966 34.044 1.00 45.59 187 ASN A O 1
ATOM 1484 N N . PRO A 1 188 ? -24.319 0.296 35.006 1.00 54.31 188 PRO A N 1
ATOM 1485 C CA . PRO A 1 188 ? -24.620 -0.671 33.951 1.00 54.31 188 PRO A CA 1
ATOM 1486 C C .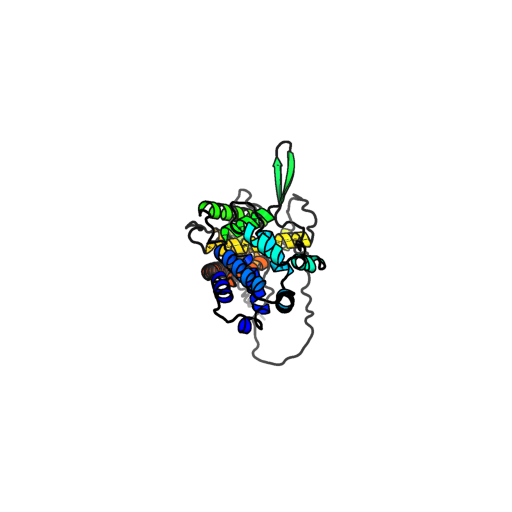 PRO A 1 188 ? -26.135 -0.832 33.742 1.00 54.31 188 PRO A C 1
ATOM 1488 O O . PRO A 1 188 ? -26.576 -1.159 32.643 1.00 54.31 188 PRO A O 1
ATOM 1491 N N . SER A 1 189 ? -26.944 -0.507 34.758 1.00 50.44 189 SER A N 1
ATOM 1492 C CA . SER A 1 189 ? -28.402 -0.404 34.667 1.00 50.44 189 SER A CA 1
ATOM 1493 C C . SER A 1 189 ? -28.896 0.744 33.777 1.00 50.44 189 SER A C 1
ATOM 1495 O O . SER A 1 189 ? -29.879 0.566 33.070 1.00 50.44 189 SER A O 1
ATOM 1497 N N . LEU A 1 190 ? -28.229 1.898 33.750 1.00 53.75 190 LEU A N 1
ATOM 1498 C CA . LEU A 1 190 ? -28.572 3.055 32.914 1.00 53.75 190 LEU A CA 1
ATOM 1499 C C . LEU A 1 190 ? -28.204 2.804 31.446 1.00 53.75 190 LEU A C 1
ATOM 1501 O O . LEU A 1 190 ? -29.012 3.065 30.558 1.00 53.75 190 LEU A O 1
ATOM 1505 N N . LEU A 1 191 ? -27.031 2.210 31.194 1.00 55.91 191 LEU A N 1
ATOM 1506 C CA . LEU A 1 191 ? -26.636 1.756 29.855 1.00 55.91 191 LEU A CA 1
ATOM 1507 C C . LEU A 1 191 ? -27.565 0.639 29.359 1.00 55.91 191 LEU A C 1
ATOM 1509 O O . LEU A 1 191 ? -28.033 0.681 28.225 1.00 55.91 191 LEU A O 1
ATOM 1513 N N . GLY A 1 192 ? -27.898 -0.312 30.238 1.00 55.44 192 GLY A N 1
ATOM 1514 C CA . GLY A 1 192 ? -28.908 -1.335 29.985 1.00 55.44 192 GLY A CA 1
ATOM 1515 C C . GLY A 1 192 ? -30.268 -0.719 29.663 1.00 55.44 192 GLY A C 1
ATOM 1516 O O . GLY A 1 192 ? -30.884 -1.091 28.677 1.00 55.44 192 GLY A O 1
ATOM 1517 N N . THR A 1 193 ? -30.703 0.297 30.407 1.00 57.91 193 THR A N 1
ATOM 1518 C CA . THR A 1 193 ? -31.974 0.986 30.139 1.00 57.91 193 THR A CA 1
ATOM 1519 C C . THR A 1 193 ? -31.937 1.691 28.783 1.00 57.91 193 THR A C 1
ATOM 1521 O O . THR A 1 193 ? -32.886 1.567 28.021 1.00 57.91 193 THR A O 1
ATOM 1524 N N . LEU A 1 194 ? -30.838 2.352 28.415 1.00 56.53 194 LEU A N 1
ATOM 1525 C CA . LEU A 1 194 ? -30.685 3.017 27.112 1.00 56.53 194 LEU A CA 1
ATOM 1526 C C . LEU A 1 194 ? -30.592 2.048 25.920 1.00 56.53 194 LEU A C 1
ATOM 1528 O O . LEU A 1 194 ? -31.001 2.408 24.822 1.00 56.53 194 LEU A O 1
ATOM 1532 N N . LEU A 1 195 ? -30.052 0.843 26.118 1.00 56.81 195 LEU A N 1
ATOM 1533 C CA . LEU A 1 195 ? -29.935 -0.182 25.071 1.00 56.81 195 LEU A CA 1
ATOM 1534 C C . LEU A 1 195 ? -31.194 -1.058 24.938 1.00 56.81 195 LEU A C 1
ATOM 1536 O O . LEU A 1 195 ? -31.434 -1.630 23.871 1.00 56.81 195 LEU A O 1
ATOM 1540 N N . VAL A 1 196 ? -31.978 -1.182 26.016 1.00 56.94 196 VAL A N 1
ATOM 1541 C CA . VAL A 1 196 ? -33.154 -2.066 26.114 1.00 56.94 196 VAL A CA 1
ATOM 1542 C C . VAL A 1 196 ? -34.466 -1.311 25.949 1.00 56.94 196 VAL A C 1
ATOM 1544 O O . VAL A 1 196 ? -35.372 -1.812 25.287 1.00 56.94 196 VAL A O 1
ATOM 1547 N N . SER A 1 197 ? -34.591 -0.114 26.525 1.00 50.62 197 SER A N 1
ATOM 1548 C CA . SER A 1 197 ? -35.814 0.674 26.398 1.00 50.62 197 SER A CA 1
ATOM 1549 C C . SER A 1 197 ? -35.848 1.381 25.046 1.00 50.62 197 SER A C 1
ATOM 1551 O O . SER A 1 197 ? -34.883 2.015 24.624 1.00 50.62 197 SER A O 1
ATOM 1553 N N . SER A 1 198 ? -36.989 1.307 24.363 1.00 47.91 198 SER A N 1
ATOM 1554 C CA . SER A 1 198 ? -37.312 2.150 23.211 1.00 47.91 198 SER A CA 1
ATOM 1555 C C . SER A 1 198 ? -37.584 3.592 23.658 1.00 47.91 198 SER A C 1
ATOM 1557 O O . SER A 1 198 ? -38.629 4.154 23.325 1.00 47.91 198 SER A O 1
ATOM 1559 N N . VAL A 1 199 ? -36.716 4.170 24.495 1.00 40.22 199 VAL A N 1
ATOM 1560 C CA . VAL A 1 199 ? -36.859 5.567 24.890 1.00 40.22 199 VAL A CA 1
ATOM 1561 C C . VAL A 1 199 ? -36.553 6.405 23.666 1.00 40.22 199 VAL A C 1
ATOM 1563 O O . VAL A 1 199 ? -35.454 6.409 23.115 1.00 40.22 199 VAL A O 1
ATOM 1566 N N . ASP A 1 200 ? -37.621 7.056 23.242 1.00 38.06 200 ASP A N 1
ATOM 1567 C CA . ASP A 1 200 ? -37.735 7.958 22.125 1.00 38.06 200 ASP A CA 1
ATOM 1568 C C . ASP A 1 200 ? -36.500 8.889 22.060 1.00 38.06 200 ASP A C 1
ATOM 1570 O O . ASP A 1 200 ? -36.192 9.574 23.045 1.00 38.06 200 ASP A O 1
ATOM 1574 N N . PRO A 1 201 ? -35.762 8.950 20.932 1.00 44.94 201 PRO A N 1
ATOM 1575 C CA . PRO A 1 201 ? -34.570 9.799 20.787 1.00 44.94 201 PRO A CA 1
ATOM 1576 C C . PRO A 1 201 ? -34.865 11.302 20.977 1.00 44.94 201 PRO A C 1
ATOM 1578 O O . PRO A 1 201 ? -33.951 12.125 21.046 1.00 44.94 201 PRO A O 1
ATOM 1581 N N . SER A 1 202 ? -36.144 11.669 21.102 1.00 39.56 202 SER A N 1
ATOM 1582 C CA . SER A 1 202 ? -36.650 12.992 21.454 1.00 39.56 202 SER A CA 1
ATOM 1583 C C . SER A 1 202 ? -36.303 13.427 22.890 1.00 39.56 202 SER A C 1
ATOM 1585 O O . SER A 1 202 ? -36.110 14.625 23.113 1.00 39.56 202 SER A O 1
ATOM 1587 N N . LEU A 1 203 ? -36.132 12.497 23.844 1.00 36.38 203 LEU A N 1
ATOM 1588 C CA . LEU A 1 203 ? -35.840 12.830 25.250 1.00 36.38 203 LEU A CA 1
ATOM 1589 C C . LEU A 1 203 ? -34.365 13.204 25.502 1.00 36.38 203 LEU A C 1
ATOM 1591 O O . LEU A 1 203 ? -34.043 13.767 26.541 1.00 36.38 203 LEU A O 1
ATOM 1595 N N . ARG A 1 204 ? -33.465 12.992 24.529 1.00 43.31 204 ARG A N 1
ATOM 1596 C CA . ARG A 1 204 ? -32.075 13.498 24.575 1.00 43.31 204 ARG A CA 1
ATOM 1597 C C . ARG A 1 204 ? -31.940 14.985 24.227 1.00 43.31 204 ARG A C 1
ATOM 1599 O O . ARG A 1 204 ? -30.828 15.497 24.125 1.00 43.31 204 ARG A O 1
ATOM 1606 N N . ARG A 1 205 ? -33.055 15.685 23.990 1.00 38.25 205 ARG A N 1
ATOM 1607 C CA . ARG A 1 205 ? -33.051 17.105 23.606 1.00 38.25 205 ARG A CA 1
ATOM 1608 C C . ARG A 1 205 ? -33.045 18.067 24.801 1.00 38.25 205 ARG A C 1
ATOM 1610 O O . ARG A 1 205 ? -32.818 19.255 24.595 1.00 38.25 205 ARG A O 1
ATOM 1617 N N . ALA A 1 206 ? -33.259 17.587 26.023 1.00 35.44 206 ALA A N 1
ATOM 1618 C CA . ALA A 1 206 ? -33.180 18.409 27.224 1.00 35.44 206 ALA A CA 1
ATOM 1619 C C . ALA A 1 206 ? -31.871 18.106 27.967 1.00 35.44 206 ALA A C 1
ATOM 1621 O O . ALA A 1 206 ? -31.597 16.954 28.271 1.00 35.44 206 ALA A O 1
ATOM 1622 N N . GLU A 1 207 ? -31.094 19.156 28.240 1.00 32.09 207 GLU A N 1
ATOM 1623 C CA . GLU A 1 207 ? -29.852 19.156 29.035 1.00 32.09 207 GLU A CA 1
ATOM 1624 C C . GLU A 1 207 ? -28.540 18.786 28.318 1.00 32.09 207 GLU A C 1
ATOM 1626 O O . GLU A 1 207 ? -27.653 18.154 28.881 1.00 32.09 207 GLU A O 1
ATOM 1631 N N . ASN A 1 208 ? -28.334 19.299 27.102 1.00 34.88 208 ASN A N 1
ATOM 1632 C CA . ASN A 1 208 ? -26.973 19.638 26.677 1.00 34.88 208 ASN A CA 1
ATOM 1633 C C . ASN A 1 208 ? -26.684 21.066 27.147 1.00 34.88 208 ASN A C 1
ATOM 1635 O O . ASN A 1 208 ? -27.151 22.024 26.529 1.00 34.88 208 ASN A O 1
ATOM 1639 N N . SER A 1 209 ? -25.936 21.222 28.240 1.00 32.03 209 SER A N 1
ATOM 1640 C CA . SER A 1 209 ? -25.298 22.502 28.531 1.00 32.03 209 SER A CA 1
ATOM 1641 C C . SER A 1 209 ? -24.343 22.828 27.381 1.00 32.03 209 SER A C 1
ATOM 1643 O O . SER A 1 209 ? -23.516 22.020 26.951 1.00 32.03 209 SER A O 1
ATOM 1645 N N . ASP A 1 210 ? -24.559 24.008 26.815 1.00 37.88 210 ASP A N 1
ATOM 1646 C CA . ASP A 1 210 ? -24.008 24.496 25.562 1.00 37.88 210 ASP A CA 1
ATOM 1647 C C . ASP A 1 210 ? -22.499 24.788 25.695 1.00 37.88 210 ASP A C 1
ATOM 1649 O O . ASP A 1 210 ? -22.062 25.933 25.704 1.00 37.88 210 ASP A O 1
ATOM 1653 N N . MET A 1 211 ? -21.656 23.751 25.779 1.00 36.06 211 MET A N 1
ATOM 1654 C CA . MET A 1 211 ? -20.284 23.861 25.278 1.00 36.06 211 MET A CA 1
ATOM 1655 C C . MET A 1 211 ? -20.353 23.752 23.761 1.00 36.06 211 MET A C 1
ATOM 1657 O O . MET A 1 211 ? -20.093 22.705 23.155 1.00 36.06 211 MET A O 1
ATOM 1661 N N . LYS A 1 212 ? -20.742 24.871 23.156 1.00 30.45 212 LYS A N 1
ATOM 1662 C CA . LYS A 1 212 ? -20.679 25.121 21.727 1.00 30.45 212 LYS A CA 1
ATOM 1663 C C . LYS A 1 212 ? -19.210 25.127 21.308 1.00 30.45 212 LYS A C 1
ATOM 1665 O O . LYS A 1 212 ? -18.579 26.166 21.154 1.00 30.45 212 LYS A O 1
ATOM 1670 N N . VAL A 1 213 ? -18.631 23.937 21.155 1.00 38.94 213 VAL A N 1
ATOM 1671 C CA . VAL A 1 213 ? -17.442 23.775 20.325 1.00 38.94 213 VAL A CA 1
ATOM 1672 C C . VAL A 1 213 ? -17.944 24.058 18.918 1.00 38.94 213 VAL A C 1
ATOM 1674 O O . VAL A 1 213 ? -18.564 23.193 18.294 1.00 38.94 213 VAL A O 1
ATOM 1677 N N . ASP A 1 214 ? -17.766 25.303 18.481 1.00 34.78 214 ASP A N 1
ATOM 1678 C CA . ASP A 1 214 ? -18.059 25.806 17.138 1.00 34.78 214 ASP A CA 1
ATOM 1679 C C . ASP A 1 214 ? -17.101 25.121 16.140 1.00 34.78 214 ASP A C 1
ATOM 1681 O O . ASP A 1 214 ? -16.232 25.717 15.511 1.00 34.78 214 ASP A O 1
ATOM 1685 N N . LEU A 1 215 ? -17.219 23.798 16.022 1.00 47.69 215 LEU A N 1
ATOM 1686 C CA . LEU A 1 215 ? -16.737 23.048 14.877 1.00 47.69 215 LEU A CA 1
ATOM 1687 C C . LEU A 1 215 ? -17.660 23.464 13.738 1.00 47.69 215 LEU A C 1
ATOM 1689 O O . LEU A 1 215 ? -18.777 22.951 13.623 1.00 47.69 215 LEU A O 1
ATOM 1693 N N . GLY A 1 216 ? -17.210 24.465 12.978 1.00 48.44 216 GLY A N 1
ATOM 1694 C CA . GLY A 1 216 ? -17.912 25.012 11.824 1.00 48.44 216 GLY A CA 1
ATOM 1695 C C . GLY A 1 216 ? -18.435 23.921 10.889 1.00 48.44 216 GLY A C 1
ATOM 1696 O O . GLY A 1 216 ? -17.995 22.771 10.929 1.00 48.44 216 GLY A O 1
ATOM 1697 N N . VAL A 1 217 ? -19.410 24.281 10.052 1.00 58.47 217 VAL A N 1
ATOM 1698 C CA . VAL A 1 217 ? -20.050 23.365 9.098 1.00 58.47 217 VAL A CA 1
ATOM 1699 C C . VAL A 1 217 ? -18.971 22.644 8.282 1.00 58.47 217 VAL A C 1
ATOM 1701 O O . VAL A 1 217 ? -18.346 23.247 7.410 1.00 58.47 217 VAL A O 1
ATOM 1704 N N . LYS A 1 218 ? -18.726 21.361 8.585 1.00 67.12 218 LYS A N 1
ATOM 1705 C CA . LYS A 1 218 ? -17.741 20.549 7.862 1.00 67.12 218 LYS A CA 1
ATOM 1706 C C . LYS A 1 218 ? -18.137 20.499 6.393 1.00 67.12 218 LYS A C 1
ATOM 1708 O O . LYS A 1 218 ? -19.284 20.188 6.059 1.00 67.12 218 LYS A O 1
ATOM 1713 N N . THR A 1 219 ? -17.192 20.791 5.507 1.00 76.38 219 THR A N 1
ATOM 1714 C CA . THR A 1 219 ? -17.424 20.658 4.069 1.00 76.38 219 THR A CA 1
ATOM 1715 C C . THR A 1 219 ? -17.582 19.181 3.707 1.00 76.38 219 THR A C 1
ATOM 1717 O O . THR A 1 219 ? -17.032 18.289 4.357 1.00 76.38 219 THR A O 1
ATOM 1720 N N . LYS A 1 220 ? -18.327 18.896 2.633 1.00 76.81 220 LYS A N 1
ATOM 1721 C CA . LYS A 1 220 ? -18.474 17.525 2.116 1.00 76.81 220 LYS A CA 1
ATOM 1722 C C . LYS A 1 220 ? -17.110 16.890 1.817 1.00 76.81 220 LYS A C 1
ATOM 1724 O O . LYS A 1 220 ? -16.921 15.708 2.073 1.00 76.81 220 LYS A O 1
ATOM 1729 N N . THR A 1 221 ? -16.164 17.673 1.303 1.00 80.06 221 THR A N 1
ATOM 1730 C CA . THR A 1 221 ? -14.794 17.231 1.013 1.00 80.06 221 THR A CA 1
ATOM 1731 C C . THR A 1 221 ? -14.036 16.872 2.286 1.00 80.06 221 THR A C 1
ATOM 1733 O O . THR A 1 221 ? -13.410 15.816 2.334 1.00 80.06 221 THR A O 1
ATOM 1736 N N . GLN A 1 222 ? -14.159 17.664 3.353 1.00 79.81 222 GLN A N 1
ATOM 1737 C CA . GLN A 1 222 ? -13.548 17.340 4.640 1.00 79.81 222 GLN A CA 1
ATOM 1738 C C . GLN A 1 222 ? -14.118 16.043 5.225 1.00 79.81 222 GLN A C 1
ATOM 1740 O O . GLN A 1 222 ? -13.352 15.178 5.642 1.00 79.81 222 GLN A O 1
ATOM 1745 N N . LEU A 1 223 ? -15.443 15.863 5.188 1.00 78.69 223 LEU A N 1
ATOM 1746 C CA . LEU A 1 223 ? -16.073 14.626 5.652 1.00 78.69 223 LEU A CA 1
ATOM 1747 C C . LEU A 1 223 ? -15.576 13.405 4.863 1.00 78.69 223 LEU A C 1
ATOM 1749 O O . LEU A 1 223 ? -15.314 12.361 5.451 1.00 78.69 223 LEU A O 1
ATOM 1753 N N . MET A 1 224 ? -15.414 13.523 3.543 1.00 82.31 224 MET A N 1
ATOM 1754 C CA . MET A 1 224 ? -14.888 12.428 2.718 1.00 82.31 224 MET A CA 1
ATOM 1755 C C . MET A 1 224 ? -13.433 12.089 3.065 1.00 82.31 224 MET A C 1
ATOM 1757 O O . MET A 1 224 ? -13.085 10.912 3.117 1.00 82.31 224 MET A O 1
ATOM 1761 N N . ALA A 1 225 ? -12.596 13.093 3.353 1.00 84.62 225 ALA A N 1
ATOM 1762 C CA . ALA A 1 225 ? -11.221 12.864 3.797 1.00 84.62 225 ALA A CA 1
ATOM 1763 C C . ALA A 1 225 ? -11.186 12.149 5.157 1.00 84.62 225 ALA A C 1
ATOM 1765 O O . ALA A 1 225 ? -10.494 11.142 5.303 1.00 84.62 225 ALA A O 1
ATOM 1766 N N . GLU A 1 226 ? -11.985 12.608 6.124 1.00 84.62 226 GLU A N 1
ATOM 1767 C CA . GLU A 1 226 ? -12.120 11.973 7.442 1.00 84.62 226 GLU A CA 1
ATOM 1768 C C . GLU A 1 226 ? -12.583 10.514 7.311 1.00 84.62 226 GLU A C 1
ATOM 1770 O O . GLU A 1 226 ? -11.935 9.620 7.853 1.00 84.62 226 GLU A O 1
ATOM 1775 N N . LYS A 1 227 ? -13.633 10.250 6.516 1.00 85.38 227 LYS A N 1
ATOM 1776 C CA . LYS A 1 227 ? -14.125 8.888 6.247 1.00 85.38 227 LYS A CA 1
ATOM 1777 C C . LYS A 1 227 ? -13.056 7.999 5.608 1.00 85.38 227 LYS A C 1
ATOM 1779 O O . LYS A 1 227 ? -12.907 6.854 6.024 1.00 85.38 227 LYS A O 1
ATOM 1784 N N . SER A 1 228 ? -12.300 8.514 4.633 1.00 88.38 228 SER A N 1
ATOM 1785 C CA . SER A 1 228 ? -11.236 7.738 3.981 1.00 88.38 228 SER A CA 1
ATOM 1786 C C . SER A 1 228 ? -10.119 7.352 4.952 1.00 88.38 228 SER A C 1
ATOM 1788 O O . SER A 1 228 ? -9.735 6.189 5.006 1.00 88.38 228 SER A O 1
ATOM 1790 N N . VAL A 1 229 ? -9.647 8.293 5.778 1.00 89.12 229 VAL A N 1
ATOM 1791 C CA . VAL A 1 229 ? -8.586 8.025 6.758 1.00 89.12 229 VAL A CA 1
ATOM 1792 C C . VAL A 1 229 ? -9.091 7.071 7.835 1.00 89.12 229 VAL A C 1
ATOM 1794 O O . VAL A 1 229 ? -8.381 6.146 8.222 1.00 89.12 229 VAL A O 1
ATOM 1797 N N . PHE A 1 230 ? -10.334 7.249 8.278 1.00 89.38 230 PHE A N 1
ATOM 1798 C CA . PHE A 1 230 ? -10.972 6.372 9.249 1.00 89.38 230 PHE A CA 1
ATOM 1799 C C . PHE A 1 230 ? -11.078 4.926 8.755 1.00 89.38 230 PHE A C 1
ATOM 1801 O O . PHE A 1 230 ? -10.692 4.004 9.474 1.00 89.38 230 PHE A O 1
ATOM 1808 N N . LYS A 1 231 ? -11.527 4.731 7.507 1.00 90.56 231 LYS A N 1
ATOM 1809 C CA . LYS A 1 231 ? -11.589 3.412 6.868 1.00 90.56 231 LYS A CA 1
ATOM 1810 C C . LYS A 1 231 ? -10.206 2.757 6.818 1.00 90.56 231 LYS A C 1
ATOM 1812 O O . LYS A 1 231 ? -10.051 1.631 7.283 1.00 90.56 231 LYS A O 1
ATOM 1817 N N . THR A 1 232 ? -9.193 3.492 6.353 1.00 91.19 232 THR A N 1
ATOM 1818 C CA . THR A 1 232 ? -7.804 3.009 6.286 1.00 91.19 232 THR A CA 1
ATOM 1819 C C . THR A 1 232 ? -7.271 2.598 7.658 1.00 91.19 232 THR A C 1
ATOM 1821 O O . THR A 1 232 ? -6.620 1.561 7.779 1.00 91.19 232 THR A O 1
ATOM 1824 N N . LEU A 1 233 ? -7.557 3.370 8.712 1.00 91.12 233 LEU A N 1
ATOM 1825 C CA . LEU A 1 233 ? -7.147 3.038 10.079 1.00 91.12 233 LEU A CA 1
ATOM 1826 C C . LEU A 1 233 ? -7.809 1.751 10.579 1.00 91.12 233 LEU A C 1
ATOM 1828 O O . LEU A 1 233 ? -7.113 0.889 11.116 1.00 91.12 233 LEU A O 1
ATOM 1832 N N . LEU A 1 234 ? -9.122 1.599 10.377 1.00 90.94 234 LEU A N 1
ATOM 1833 C CA . LEU A 1 234 ? -9.855 0.389 10.760 1.00 90.94 234 LEU A CA 1
ATOM 1834 C C . LEU A 1 234 ? -9.330 -0.844 10.027 1.00 90.94 234 LEU A C 1
ATOM 1836 O O . LEU A 1 234 ? -8.993 -1.832 10.677 1.00 90.94 234 LEU A O 1
ATOM 1840 N N . MET A 1 235 ? -9.189 -0.758 8.701 1.00 92.38 235 MET A N 1
ATOM 1841 C CA . MET A 1 235 ? -8.601 -1.822 7.883 1.00 92.38 235 MET A CA 1
ATOM 1842 C C . MET A 1 235 ? -7.232 -2.228 8.422 1.00 92.38 235 MET A C 1
ATOM 1844 O O . MET A 1 235 ? -6.974 -3.405 8.660 1.00 92.38 235 MET A O 1
ATOM 1848 N N . THR A 1 236 ? -6.373 -1.241 8.687 1.00 91.06 236 THR A N 1
ATOM 1849 C CA . THR A 1 236 ? -4.994 -1.498 9.100 1.00 91.06 236 THR A CA 1
ATOM 1850 C C . THR A 1 236 ? -4.916 -2.140 10.480 1.00 91.06 236 THR A C 1
ATOM 1852 O O . THR A 1 236 ? -4.132 -3.059 10.687 1.00 91.06 236 THR A O 1
ATOM 1855 N N . ILE A 1 237 ? -5.733 -1.685 11.432 1.00 91.38 237 ILE A N 1
ATOM 1856 C CA . ILE A 1 237 ? -5.758 -2.222 12.798 1.00 91.38 237 ILE A CA 1
ATOM 1857 C C . ILE A 1 237 ? -6.303 -3.656 12.819 1.00 91.38 237 ILE A C 1
ATOM 1859 O O . ILE A 1 237 ? -5.754 -4.499 13.530 1.00 91.38 237 ILE A O 1
ATOM 1863 N N . VAL A 1 238 ? -7.344 -3.947 12.032 1.00 90.69 238 VAL A N 1
ATOM 1864 C CA . VAL A 1 238 ? -7.890 -5.307 11.908 1.00 90.69 238 VAL A CA 1
ATOM 1865 C C . VAL A 1 238 ? -6.882 -6.222 11.212 1.00 90.69 238 VAL A C 1
ATOM 1867 O O . VAL A 1 238 ? -6.585 -7.294 11.731 1.00 90.69 238 VAL A O 1
ATOM 1870 N N . ALA A 1 239 ? -6.272 -5.795 10.108 1.00 90.06 239 ALA A N 1
ATOM 1871 C CA . ALA A 1 239 ? -5.247 -6.581 9.424 1.00 90.06 239 ALA A CA 1
ATOM 1872 C C . ALA A 1 239 ? -3.999 -6.812 10.303 1.00 90.06 239 ALA A C 1
ATOM 1874 O O . ALA A 1 239 ? -3.465 -7.918 10.335 1.00 90.06 239 ALA A O 1
ATOM 1875 N N . ALA A 1 240 ? -3.574 -5.821 11.095 1.00 89.19 240 ALA A N 1
ATOM 1876 C CA . ALA A 1 240 ? -2.448 -5.95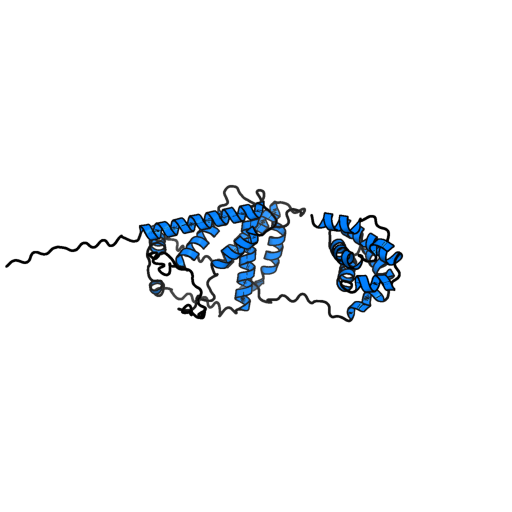7 12.025 1.00 89.19 240 ALA A CA 1
ATOM 1877 C C . ALA A 1 240 ? -2.706 -6.972 13.149 1.00 89.19 240 ALA A C 1
ATOM 1879 O O . ALA A 1 240 ? -1.760 -7.517 13.711 1.00 89.19 240 ALA A O 1
ATOM 1880 N N . SER A 1 241 ? -3.973 -7.254 13.468 1.00 87.12 241 SER A N 1
ATOM 1881 C CA . SER A 1 241 ? -4.340 -8.270 14.460 1.00 87.12 241 SER A CA 1
ATOM 1882 C C . SER A 1 241 ? -4.075 -9.709 13.99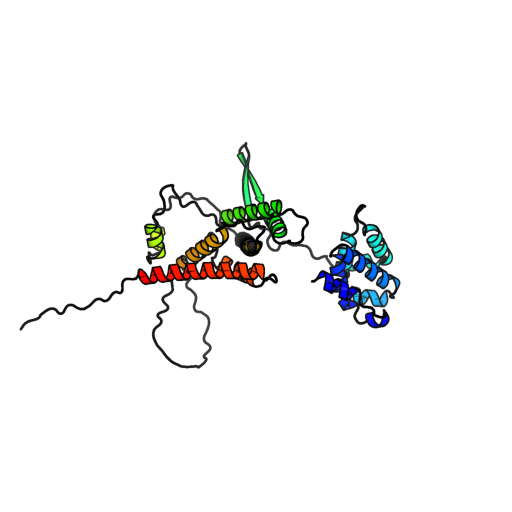3 1.00 87.12 241 SER A C 1
ATOM 1884 O O . SER A 1 241 ? -4.162 -10.641 14.782 1.00 87.12 241 SER A O 1
ATOM 1886 N N . ALA A 1 242 ? -3.709 -9.900 12.725 1.00 86.56 242 ALA A N 1
ATOM 1887 C CA . ALA A 1 242 ? -3.270 -11.187 12.207 1.00 86.56 242 ALA A CA 1
ATOM 1888 C C . ALA A 1 242 ? -1.798 -11.516 12.518 1.00 86.56 242 ALA A C 1
ATOM 1890 O O . ALA A 1 242 ? -1.405 -12.676 12.397 1.00 86.56 242 ALA A O 1
ATOM 1891 N N . ASP A 1 243 ? -0.975 -10.517 12.866 1.00 85.25 243 ASP A N 1
ATOM 1892 C CA . ASP A 1 243 ? 0.459 -10.697 13.111 1.00 85.25 243 ASP A CA 1
ATOM 1893 C C . ASP A 1 243 ? 0.727 -10.962 14.610 1.00 85.25 243 ASP A C 1
ATOM 1895 O O . ASP A 1 243 ? 0.545 -10.057 15.437 1.00 85.25 243 ASP A O 1
ATOM 1899 N N . PRO A 1 244 ? 1.189 -12.172 14.986 1.00 79.62 244 PRO A N 1
ATOM 1900 C CA . PRO A 1 244 ? 1.448 -12.521 16.380 1.00 79.62 244 PRO A CA 1
ATOM 1901 C C . PRO A 1 244 ? 2.627 -11.747 16.983 1.00 79.62 244 PRO A C 1
ATOM 1903 O O . PRO A 1 244 ? 2.715 -11.641 18.203 1.00 79.62 244 PRO A O 1
ATOM 1906 N N . GLU A 1 245 ? 3.535 -11.187 16.174 1.00 80.31 245 GLU A N 1
ATOM 1907 C CA . GLU A 1 245 ? 4.640 -10.378 16.696 1.00 80.31 245 GLU A CA 1
ATOM 1908 C C . GLU A 1 245 ? 4.168 -9.002 17.163 1.00 80.31 245 GLU A C 1
ATOM 1910 O O . GLU A 1 245 ? 4.784 -8.411 18.053 1.00 80.31 245 GLU A O 1
ATOM 1915 N N . LEU A 1 246 ? 3.092 -8.484 16.565 1.00 79.56 246 LEU A N 1
ATOM 1916 C CA . LEU A 1 246 ? 2.529 -7.169 16.867 1.00 79.56 246 LEU A CA 1
ATOM 1917 C C . LEU A 1 246 ? 1.504 -7.206 17.995 1.00 79.56 246 LEU A C 1
ATOM 1919 O O . LEU A 1 246 ? 1.340 -6.197 18.684 1.00 79.56 246 LEU A O 1
ATOM 1923 N N . GLN A 1 247 ? 0.827 -8.337 18.181 1.00 76.56 247 GLN A N 1
ATOM 1924 C CA . GLN A 1 247 ? -0.172 -8.493 19.226 1.00 76.56 247 GLN A CA 1
ATOM 1925 C C . GLN A 1 247 ? 0.457 -8.755 20.592 1.00 76.56 247 GLN A C 1
ATOM 1927 O O . GLN A 1 247 ? 1.325 -9.611 20.758 1.00 76.56 247 GLN A O 1
ATOM 1932 N N . ASP A 1 248 ? -0.046 -8.040 21.595 1.00 77.81 248 ASP A N 1
ATOM 1933 C CA . ASP A 1 248 ? 0.150 -8.424 22.985 1.00 77.81 248 ASP A CA 1
ATOM 1934 C C . ASP A 1 248 ? -0.930 -9.466 23.355 1.00 77.81 248 ASP A C 1
ATOM 1936 O O . ASP A 1 248 ? -2.079 -9.335 22.930 1.00 77.81 248 ASP A O 1
ATOM 1940 N N . PRO A 1 249 ? -0.614 -10.502 24.154 1.00 66.06 249 PRO A N 1
ATOM 1941 C CA . PRO A 1 249 ? -1.506 -11.650 24.374 1.00 66.06 249 PRO A CA 1
ATOM 1942 C C . PRO A 1 249 ? -2.847 -11.313 25.052 1.00 66.06 249 PRO A C 1
ATOM 1944 O O . PRO A 1 249 ? -3.777 -12.109 24.980 1.00 66.06 249 PRO A O 1
ATOM 1947 N N . ASN A 1 250 ? -2.963 -10.141 25.685 1.00 69.81 250 ASN A N 1
ATOM 1948 C CA . ASN A 1 250 ? -4.175 -9.669 26.370 1.00 69.81 250 ASN A CA 1
ATOM 1949 C C . ASN A 1 250 ? -4.833 -8.476 25.656 1.00 69.81 250 ASN A C 1
ATOM 1951 O O . ASN A 1 250 ? -5.542 -7.682 26.274 1.00 69.81 250 ASN A O 1
ATOM 1955 N N . ASP A 1 251 ? -4.536 -8.275 24.376 1.00 81.88 251 ASP A N 1
ATOM 1956 C CA . ASP A 1 251 ? -4.991 -7.099 23.653 1.00 81.88 251 ASP A CA 1
ATOM 1957 C C . ASP A 1 251 ? -6.442 -7.226 23.165 1.00 81.88 251 ASP A C 1
ATOM 1959 O O . ASP A 1 251 ? -6.733 -7.766 22.099 1.00 81.88 251 ASP A O 1
ATOM 1963 N N . GLU A 1 252 ? -7.373 -6.668 23.937 1.00 86.38 252 GLU A N 1
ATOM 1964 C CA . GLU A 1 252 ? -8.802 -6.641 23.602 1.00 86.38 252 GLU A CA 1
ATOM 1965 C C . GLU A 1 252 ? -9.209 -5.445 22.721 1.00 86.38 252 GLU A C 1
ATOM 1967 O O . GLU A 1 252 ? -10.399 -5.180 22.530 1.00 86.38 252 GLU A O 1
ATOM 1972 N N . TYR A 1 253 ? -8.256 -4.683 22.175 1.00 87.88 253 TYR A N 1
ATOM 1973 C CA . TYR A 1 253 ? -8.552 -3.430 21.476 1.00 87.88 253 TYR A CA 1
ATOM 1974 C C . TYR A 1 253 ? -9.511 -3.611 20.285 1.00 87.88 253 TYR A C 1
ATOM 1976 O O . TYR A 1 253 ? -10.512 -2.900 20.179 1.00 87.88 253 TYR A O 1
ATOM 1984 N N . VAL A 1 254 ? -9.259 -4.601 19.420 1.00 88.25 254 VAL A N 1
ATOM 1985 C CA . VAL A 1 254 ? -10.120 -4.894 18.254 1.00 88.25 254 VAL A CA 1
ATOM 1986 C C . VAL A 1 254 ? -11.503 -5.370 18.696 1.00 88.25 254 VAL A C 1
ATOM 1988 O O . VAL A 1 254 ? -12.512 -4.919 18.155 1.00 88.25 254 VAL A O 1
ATOM 1991 N N . VAL A 1 255 ? -11.565 -6.223 19.721 1.00 90.25 255 VAL A N 1
ATOM 1992 C CA . VAL A 1 255 ? -12.821 -6.730 20.295 1.00 90.25 255 VAL A CA 1
ATOM 1993 C C . VAL A 1 255 ? -13.678 -5.576 20.821 1.00 90.25 255 VAL A C 1
ATOM 1995 O O . VAL A 1 255 ? -14.877 -5.511 20.545 1.00 90.25 255 VAL A O 1
ATOM 1998 N N . ASN A 1 256 ? -13.067 -4.624 21.528 1.00 87.50 256 ASN A N 1
ATOM 1999 C CA . ASN A 1 256 ? -13.759 -3.459 22.073 1.00 87.50 256 ASN A CA 1
ATOM 2000 C C . ASN A 1 256 ? -14.264 -2.511 20.980 1.00 87.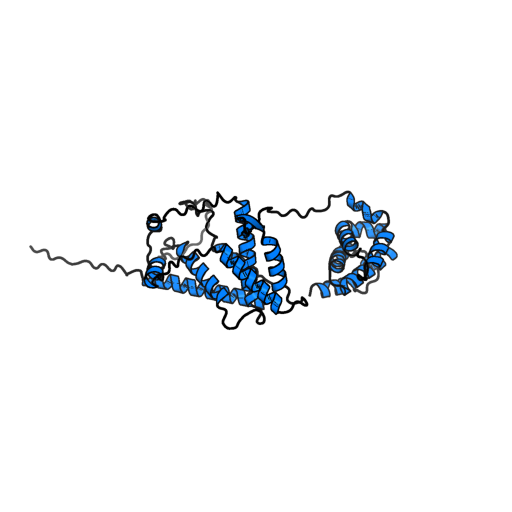50 256 ASN A C 1
ATOM 2002 O O . ASN A 1 256 ? -15.372 -1.989 21.102 1.00 87.50 256 ASN A O 1
ATOM 2006 N N . ILE A 1 257 ? -13.519 -2.350 19.883 1.00 87.75 257 ILE A N 1
ATOM 2007 C CA . ILE A 1 257 ? -13.996 -1.614 18.705 1.00 87.75 257 ILE A CA 1
ATOM 2008 C C . ILE A 1 257 ? -15.209 -2.310 18.082 1.00 87.75 257 ILE A C 1
ATOM 2010 O O . ILE A 1 257 ? -16.220 -1.656 17.832 1.00 87.75 257 ILE A O 1
ATOM 2014 N N . CYS A 1 258 ? -15.153 -3.630 17.886 1.00 88.44 258 CYS A N 1
ATOM 2015 C CA . CYS A 1 258 ? -16.272 -4.396 17.328 1.00 88.44 258 CYS A CA 1
ATOM 2016 C C . CYS A 1 258 ? -17.532 -4.246 18.193 1.00 88.44 258 CYS A C 1
ATOM 2018 O O . CYS A 1 258 ? -18.615 -3.973 17.679 1.00 88.44 258 CYS A O 1
ATOM 2020 N N . ARG A 1 259 ? -17.391 -4.344 19.522 1.00 86.50 259 ARG A N 1
ATOM 2021 C CA . ARG A 1 259 ? -18.493 -4.119 20.473 1.00 86.50 259 ARG A CA 1
ATOM 2022 C C . ARG A 1 259 ? -19.021 -2.685 20.417 1.00 86.50 259 ARG A C 1
ATOM 2024 O O . ARG A 1 259 ? -20.232 -2.486 20.460 1.00 86.50 259 ARG A O 1
ATOM 2031 N N . HIS A 1 260 ? -18.139 -1.692 20.307 1.00 84.88 260 HIS A N 1
ATOM 2032 C CA . HIS A 1 260 ? -18.527 -0.288 20.185 1.00 84.88 260 HIS A CA 1
ATOM 2033 C C . HIS A 1 260 ? -19.391 -0.044 18.945 1.00 84.88 260 HIS A C 1
ATOM 2035 O O . HIS A 1 260 ? -20.483 0.510 19.061 1.00 84.88 260 HIS A O 1
ATOM 2041 N N . PHE A 1 261 ? -18.962 -0.533 17.780 1.00 84.06 261 PHE A N 1
ATOM 2042 C CA . PHE A 1 261 ? -19.752 -0.418 16.556 1.00 84.06 261 PHE A CA 1
ATOM 2043 C C . PHE A 1 261 ? -21.037 -1.242 16.593 1.00 84.06 261 PHE A C 1
ATOM 2045 O O . PHE A 1 261 ? -22.042 -0.791 16.054 1.00 84.06 261 PHE A O 1
ATOM 2052 N N . ALA A 1 262 ? -21.050 -2.402 17.256 1.00 82.69 262 ALA A N 1
ATOM 2053 C CA . ALA A 1 262 ? -22.279 -3.169 17.461 1.00 82.69 262 ALA A CA 1
ATOM 2054 C C . ALA A 1 262 ? -23.308 -2.375 18.285 1.00 82.69 262 ALA A C 1
ATOM 2056 O O . ALA A 1 262 ? -24.489 -2.351 17.943 1.00 82.69 262 ALA A O 1
ATOM 2057 N N . MET A 1 263 ? -22.863 -1.672 19.334 1.00 78.69 263 MET A N 1
ATOM 2058 C CA . MET A 1 263 ? -23.729 -0.790 20.122 1.00 78.69 263 MET A CA 1
ATOM 2059 C C . MET A 1 263 ? -24.246 0.396 19.303 1.00 78.69 263 MET A C 1
ATOM 2061 O O . MET A 1 263 ? -25.439 0.680 19.362 1.00 78.69 263 MET A O 1
ATOM 2065 N N . LEU A 1 264 ? -23.385 1.057 18.521 1.00 78.12 264 LEU A N 1
ATOM 2066 C CA . LEU A 1 264 ? -23.802 2.150 17.631 1.00 78.12 264 LEU A CA 1
ATOM 2067 C C . LEU A 1 264 ? -24.842 1.671 16.611 1.00 78.12 264 LEU A C 1
ATOM 2069 O O . LEU A 1 264 ? -25.914 2.256 16.498 1.00 78.12 264 LEU A O 1
ATOM 2073 N N . PHE A 1 265 ? -24.579 0.545 15.947 1.00 77.44 265 PHE A N 1
ATOM 2074 C CA . PHE A 1 265 ? -25.480 -0.022 14.946 1.00 77.44 265 PHE A CA 1
ATOM 2075 C C . PHE A 1 265 ? -26.849 -0.404 15.535 1.00 77.44 265 PHE A C 1
ATOM 2077 O O . PHE A 1 265 ? -27.881 -0.183 14.905 1.00 77.44 265 PHE A O 1
ATOM 2084 N N . HIS A 1 266 ? -26.879 -0.934 16.762 1.00 73.94 266 HIS A N 1
ATOM 2085 C CA . HIS A 1 266 ? -28.128 -1.252 17.467 1.00 73.94 266 HIS A CA 1
ATOM 2086 C C . HIS A 1 266 ? -28.949 -0.005 17.835 1.00 73.94 266 HIS A C 1
ATOM 2088 O O . HIS A 1 266 ? -30.180 -0.055 17.808 1.00 73.94 266 HIS A O 1
ATOM 2094 N N . VAL A 1 267 ? -28.288 1.106 18.178 1.00 70.00 267 VAL A N 1
ATOM 2095 C CA . VAL A 1 267 ? -28.941 2.371 18.562 1.00 70.00 267 VAL A CA 1
ATOM 2096 C C . VAL A 1 267 ? -29.443 3.150 17.344 1.00 70.00 267 VAL A C 1
ATOM 2098 O O . VAL A 1 267 ? -30.553 3.676 17.393 1.00 70.00 267 VAL A O 1
ATOM 2101 N N . ASP A 1 268 ? -28.666 3.194 16.260 1.00 63.53 268 ASP A N 1
ATOM 2102 C CA . ASP A 1 268 ? -28.982 3.976 15.055 1.00 63.53 268 ASP A CA 1
ATOM 2103 C C . ASP A 1 268 ? -29.994 3.277 14.132 1.00 63.53 268 ASP A C 1
ATOM 2105 O O . ASP A 1 268 ? -30.661 3.924 13.323 1.00 63.53 268 ASP A O 1
ATOM 2109 N N . TYR A 1 269 ? -30.158 1.959 14.282 1.00 61.28 269 TYR A N 1
ATOM 2110 C CA . TYR A 1 269 ? -31.131 1.152 13.545 1.00 61.28 269 TYR A CA 1
ATOM 2111 C C . TYR A 1 269 ? -32.166 0.516 14.494 1.00 61.28 269 TYR A C 1
ATOM 2113 O O . TYR A 1 269 ? -32.269 -0.714 14.585 1.00 61.28 269 TYR A O 1
ATOM 2121 N N . PRO A 1 270 ? -32.984 1.306 15.225 1.00 49.94 270 PRO A N 1
ATOM 2122 C CA . PRO A 1 270 ? -34.101 0.729 15.946 1.00 49.94 270 PRO A CA 1
ATOM 2123 C C . PRO A 1 270 ? -35.054 0.165 14.895 1.00 49.94 270 PRO A C 1
ATOM 2125 O O . PRO A 1 270 ? -35.633 0.917 14.117 1.00 49.94 270 PRO A O 1
ATOM 2128 N N . ALA A 1 271 ? -35.150 -1.168 14.857 1.00 42.97 271 ALA A N 1
ATOM 2129 C CA . ALA A 1 271 ? -36.019 -1.936 13.974 1.00 42.97 271 ALA A CA 1
ATOM 2130 C C . ALA A 1 271 ? -37.267 -1.142 13.557 1.00 42.97 271 ALA A C 1
ATOM 2132 O O . ALA A 1 271 ? -38.189 -0.939 14.351 1.00 42.97 271 ALA A O 1
ATOM 2133 N N . SER A 1 272 ? -37.303 -0.722 12.291 1.00 35.50 272 SER A N 1
ATOM 2134 C CA . SER A 1 272 ? -38.577 -0.570 11.608 1.00 35.50 272 SER A CA 1
ATOM 2135 C C . SER A 1 272 ? -39.276 -1.919 11.761 1.00 35.50 272 SER A C 1
ATOM 2137 O O . SER A 1 272 ? -38.709 -2.961 11.443 1.00 35.50 272 SER A O 1
ATOM 2139 N N . SER A 1 273 ? -40.450 -1.901 12.386 1.00 32.28 273 SER A N 1
ATOM 2140 C CA . SER A 1 273 ? -41.260 -3.078 12.687 1.00 32.28 273 SER A CA 1
ATOM 2141 C C . SER A 1 273 ? -41.459 -3.940 11.434 1.00 32.28 273 SER A C 1
ATOM 2143 O O . SER A 1 273 ? -42.353 -3.686 10.629 1.00 32.28 273 SER A O 1
ATOM 2145 N N . VAL A 1 274 ? -40.622 -4.964 11.258 1.00 33.88 274 VAL A N 1
ATOM 2146 C CA . VAL A 1 274 ? -40.919 -6.091 10.377 1.00 33.88 274 VAL A CA 1
ATOM 2147 C C . VAL A 1 274 ? -41.750 -7.048 11.215 1.00 33.88 274 VAL A C 1
ATOM 2149 O O . VAL A 1 274 ? -41.238 -7.887 11.955 1.00 33.88 274 VAL A O 1
ATOM 2152 N N . THR A 1 275 ? -43.063 -6.868 11.137 1.00 28.80 275 THR A N 1
ATOM 2153 C CA . THR A 1 275 ? -44.031 -7.859 11.592 1.00 28.80 275 THR A CA 1
ATOM 2154 C C . THR A 1 275 ? -43.898 -9.086 10.696 1.00 28.80 275 THR A C 1
ATOM 2156 O O . THR A 1 275 ? -44.385 -9.130 9.571 1.00 28.80 275 THR A O 1
ATOM 2159 N N . VAL A 1 276 ? -43.188 -10.100 11.189 1.00 33.97 276 VAL A N 1
ATOM 2160 C CA . VAL A 1 276 ? -43.217 -11.442 10.607 1.00 33.97 276 VAL A CA 1
ATOM 2161 C C . VAL A 1 276 ? -44.566 -12.057 10.969 1.00 33.97 276 VAL A C 1
ATOM 2163 O O . VAL A 1 276 ? -44.778 -12.502 12.094 1.00 33.97 276 VAL A O 1
ATOM 2166 N N . GLY A 1 277 ? -45.492 -12.046 10.014 1.00 28.11 277 GLY A N 1
ATOM 2167 C CA . GLY A 1 277 ? -46.800 -12.674 10.142 1.00 28.11 277 GLY A CA 1
ATOM 2168 C C . GLY A 1 277 ? -47.447 -12.906 8.779 1.00 28.11 277 GLY A C 1
ATOM 2169 O O . GLY A 1 277 ? -47.982 -11.976 8.198 1.00 28.11 277 GLY A O 1
ATOM 2170 N N . GLN A 1 278 ? -47.403 -14.165 8.328 1.00 29.98 278 GLN A N 1
ATOM 2171 C CA . GLN A 1 278 ? -48.310 -14.801 7.358 1.00 29.98 278 GLN A CA 1
ATOM 2172 C C . GLN A 1 278 ? -48.395 -14.194 5.941 1.00 29.98 278 GLN A C 1
ATOM 2174 O O . GLN A 1 278 ? -49.073 -13.206 5.713 1.00 29.98 278 GLN A O 1
ATOM 2179 N N . HIS A 1 279 ? -47.816 -14.877 4.947 1.00 26.20 279 HIS A N 1
ATOM 2180 C CA . HIS A 1 279 ? -48.592 -15.581 3.912 1.00 26.20 279 HIS A CA 1
ATOM 2181 C C . HIS A 1 279 ? -47.672 -16.334 2.936 1.00 26.20 279 HIS A C 1
ATOM 2183 O O . HIS A 1 279 ? -46.658 -15.835 2.456 1.00 26.20 279 HIS A O 1
ATOM 2189 N N . ILE A 1 280 ? -48.056 -17.581 2.681 1.00 28.69 280 ILE A N 1
ATOM 2190 C CA . ILE A 1 280 ? -47.481 -18.515 1.717 1.00 28.69 280 ILE A CA 1
ATOM 2191 C C . ILE A 1 280 ? -47.873 -18.077 0.296 1.00 28.69 280 ILE A C 1
ATOM 2193 O O . ILE A 1 280 ? -49.054 -17.873 0.039 1.00 28.69 280 ILE A O 1
ATOM 2197 N N . GLY A 1 281 ? -46.892 -18.035 -0.614 1.00 25.64 281 GLY A N 1
ATOM 2198 C CA . GLY A 1 281 ? -47.063 -18.212 -2.063 1.00 25.64 281 GLY A CA 1
ATOM 2199 C C . GLY A 1 281 ? -47.536 -17.004 -2.882 1.00 25.64 281 GLY A C 1
ATOM 2200 O O . GLY A 1 281 ? -48.685 -16.604 -2.796 1.00 25.64 281 GLY A O 1
ATOM 2201 N N . SER A 1 282 ? -46.675 -16.499 -3.773 1.00 23.97 282 SER A N 1
ATOM 2202 C CA . SER A 1 282 ? -46.948 -16.420 -5.222 1.00 23.97 282 SER A CA 1
ATOM 2203 C C . SER A 1 282 ? -45.832 -15.647 -5.925 1.00 23.97 282 SER A C 1
ATOM 2205 O O . SER A 1 282 ? -45.595 -14.471 -5.664 1.00 23.97 282 SER A O 1
ATOM 2207 N N . MET A 1 283 ? -45.176 -16.318 -6.867 1.00 35.38 283 MET A N 1
ATOM 2208 C CA . MET A 1 283 ? -44.439 -15.675 -7.951 1.00 35.38 283 MET A CA 1
ATOM 2209 C C . MET A 1 283 ? -45.425 -14.873 -8.806 1.00 35.38 283 MET A C 1
ATOM 2211 O O . MET A 1 283 ? -46.452 -15.427 -9.185 1.00 35.38 283 MET A O 1
ATOM 2215 N N . LEU A 1 284 ? -45.118 -13.606 -9.100 1.00 25.41 284 LEU A N 1
ATOM 2216 C CA . LEU A 1 284 ? -45.386 -12.921 -10.376 1.00 25.41 284 LEU A CA 1
ATOM 2217 C C . LEU A 1 284 ? -44.833 -11.489 -10.314 1.00 25.41 284 LEU A C 1
ATOM 2219 O O . LEU A 1 284 ? -45.154 -10.703 -9.425 1.00 25.41 284 LEU A O 1
ATOM 2223 N N . SER A 1 285 ? -43.967 -11.172 -11.273 1.00 32.28 285 SER A N 1
ATOM 2224 C CA . SER A 1 285 ? -43.427 -9.838 -11.517 1.00 32.28 285 SER A CA 1
ATOM 2225 C C . SER A 1 285 ? -44.525 -8.817 -11.804 1.00 32.28 285 SER A C 1
ATOM 2227 O O . SER A 1 285 ? -45.374 -9.050 -12.658 1.00 32.28 285 SER A O 1
ATOM 2229 N N . THR A 1 286 ? -44.393 -7.622 -11.227 1.00 24.06 286 THR A N 1
ATOM 2230 C CA . THR A 1 286 ? -44.844 -6.390 -11.887 1.00 24.06 286 THR A CA 1
ATOM 2231 C C . THR A 1 286 ? -43.921 -5.239 -11.506 1.00 24.06 286 THR A C 1
ATOM 2233 O O . THR A 1 286 ? -43.743 -4.928 -10.331 1.00 24.06 286 THR A O 1
ATOM 2236 N N . ASN A 1 287 ? -43.314 -4.629 -12.524 1.00 31.84 287 ASN A N 1
ATOM 2237 C CA . ASN A 1 287 ? -42.590 -3.367 -12.435 1.00 31.84 287 ASN A CA 1
ATOM 2238 C C . ASN A 1 287 ? -43.511 -2.272 -11.887 1.00 31.84 287 ASN A C 1
ATOM 2240 O O . ASN A 1 287 ? -44.484 -1.904 -12.543 1.00 31.84 287 ASN A O 1
ATOM 2244 N N . ALA A 1 288 ? -43.153 -1.697 -10.742 1.00 25.48 288 ALA A N 1
ATOM 2245 C CA . ALA A 1 288 ? -43.655 -0.402 -10.306 1.00 25.48 288 ALA A CA 1
ATOM 2246 C C . ALA A 1 288 ? -42.598 0.291 -9.433 1.00 25.48 288 ALA A C 1
ATOM 2248 O O . ALA A 1 288 ? -42.373 -0.083 -8.290 1.00 25.48 288 ALA A O 1
ATOM 2249 N N . ASN A 1 289 ? -41.936 1.289 -10.021 1.00 23.31 289 ASN A N 1
ATOM 2250 C CA . ASN A 1 289 ? -41.350 2.469 -9.382 1.00 23.31 289 ASN A CA 1
ATOM 2251 C C . ASN A 1 289 ? -40.755 2.306 -7.967 1.00 23.31 289 ASN A C 1
ATOM 2253 O O . ASN A 1 289 ? -41.435 2.479 -6.958 1.00 23.31 289 ASN A O 1
ATOM 2257 N N . LEU A 1 290 ? -39.426 2.157 -7.931 1.00 26.59 290 LEU A N 1
ATOM 2258 C CA . LEU A 1 290 ? -38.515 2.360 -6.791 1.00 26.59 290 LEU A CA 1
ATOM 2259 C C . LEU A 1 290 ? -38.500 3.823 -6.288 1.00 26.59 290 LEU A C 1
ATOM 2261 O O . LEU A 1 290 ? -37.459 4.465 -6.211 1.00 26.59 290 LEU A O 1
ATOM 2265 N N . ASN A 1 291 ? -39.664 4.364 -5.936 1.00 27.70 291 ASN A N 1
ATOM 2266 C CA . ASN A 1 291 ? -39.814 5.685 -5.328 1.00 27.70 291 ASN A CA 1
ATOM 2267 C C . ASN A 1 291 ? -40.583 5.586 -4.002 1.00 27.70 291 ASN A C 1
ATOM 2269 O O . ASN A 1 291 ? -41.558 6.297 -3.769 1.00 27.70 291 ASN A O 1
ATOM 2273 N N . SER A 1 292 ? -40.112 4.743 -3.080 1.00 26.12 292 SER A N 1
ATOM 2274 C CA . SER A 1 292 ? -40.409 4.919 -1.657 1.00 26.12 292 SER A CA 1
ATOM 2275 C C . SER A 1 292 ? -39.295 5.756 -1.039 1.00 26.12 292 SER A C 1
ATOM 2277 O O . SER A 1 292 ? -38.299 5.240 -0.532 1.00 26.12 292 SER A O 1
ATOM 2279 N N . ARG A 1 293 ? -39.472 7.080 -1.129 1.00 29.50 293 ARG A N 1
ATOM 2280 C CA . ARG A 1 293 ? -38.756 8.080 -0.331 1.00 29.50 293 ARG A CA 1
ATOM 2281 C C . ARG A 1 293 ? -38.717 7.605 1.122 1.00 29.50 293 ARG A C 1
ATOM 2283 O O . ARG A 1 293 ? -39.709 7.736 1.838 1.00 29.50 293 ARG A O 1
ATOM 2290 N N . SER A 1 294 ? -37.562 7.091 1.545 1.00 29.53 294 SER A N 1
ATOM 2291 C CA . SER A 1 294 ? -37.176 7.099 2.950 1.00 29.53 294 SER A CA 1
ATOM 2292 C C . SER A 1 294 ? -37.301 8.548 3.402 1.00 29.53 294 SER A C 1
ATOM 2294 O O . SER A 1 294 ? -36.651 9.452 2.869 1.00 29.53 294 SER A O 1
ATOM 2296 N N . ARG A 1 295 ? -38.279 8.792 4.270 1.00 25.95 295 ARG A N 1
ATOM 2297 C CA . ARG A 1 295 ? -38.549 10.100 4.846 1.00 25.95 295 ARG A CA 1
ATOM 2298 C C . ARG A 1 295 ? -37.296 10.501 5.619 1.00 25.95 295 ARG A C 1
ATOM 2300 O O . ARG A 1 295 ? -37.072 10.021 6.722 1.00 25.95 295 ARG A O 1
ATOM 2307 N N . ASN A 1 296 ? -36.513 11.391 5.013 1.00 34.16 296 ASN A N 1
ATOM 2308 C CA . ASN A 1 296 ? -35.547 12.254 5.677 1.00 34.16 296 ASN A CA 1
ATOM 2309 C C . ASN A 1 296 ? -36.216 12.885 6.905 1.00 34.16 296 ASN A C 1
ATOM 2311 O O . ASN A 1 296 ? -36.940 13.875 6.792 1.00 34.16 296 ASN A O 1
ATOM 2315 N N . GLY A 1 297 ? -35.994 12.279 8.065 1.00 27.00 297 GLY A N 1
ATOM 2316 C CA . GLY A 1 297 ? -36.365 12.795 9.369 1.00 27.00 297 GLY A CA 1
ATOM 2317 C C . GLY A 1 297 ? -35.103 13.243 10.081 1.00 27.00 297 GLY A C 1
ATOM 2318 O O . GLY A 1 297 ? -34.472 12.440 10.746 1.00 27.00 297 GLY A O 1
ATOM 2319 N N . ALA A 1 298 ? -34.783 14.527 9.906 1.00 26.72 298 ALA A N 1
ATOM 2320 C CA . ALA A 1 298 ? -33.776 15.297 10.632 1.00 26.72 298 ALA A CA 1
ATOM 2321 C C . ALA A 1 298 ? -32.326 14.811 10.481 1.00 26.72 298 ALA A C 1
ATOM 2323 O O . ALA A 1 298 ? -31.895 13.903 11.172 1.00 26.72 298 ALA A O 1
ATOM 2324 N N . SER A 1 299 ? -31.570 15.493 9.610 1.00 31.48 299 SER A N 1
ATOM 2325 C CA . SER A 1 299 ? -30.142 15.786 9.806 1.00 31.48 299 SER A CA 1
ATOM 2326 C C . SER A 1 299 ? -29.412 14.824 10.754 1.00 31.48 299 SER A C 1
ATOM 2328 O O . SER A 1 299 ? -29.165 15.179 11.909 1.00 31.48 299 SER A O 1
ATOM 2330 N N . SER A 1 300 ? -29.034 13.637 10.268 1.00 36.06 300 SER A N 1
ATOM 2331 C CA . SER A 1 300 ? -27.861 12.965 10.823 1.00 36.06 300 SER A CA 1
ATOM 2332 C C . SER A 1 300 ? -26.755 13.998 10.685 1.00 36.06 300 SER A C 1
ATOM 2334 O O . SER A 1 300 ? -26.357 14.355 9.569 1.00 36.06 300 SER A O 1
ATOM 2336 N N . ASN A 1 301 ? -26.415 14.638 11.797 1.00 35.09 301 ASN A N 1
ATOM 2337 C CA . ASN A 1 301 ? -25.471 15.731 11.811 1.00 35.09 301 ASN A CA 1
ATOM 2338 C C . ASN A 1 301 ? -24.234 15.268 11.034 1.00 35.09 301 ASN A C 1
ATOM 2340 O O . ASN A 1 301 ? -23.824 14.116 11.166 1.00 35.09 301 ASN A O 1
ATOM 2344 N N . LEU A 1 302 ? -23.595 16.152 10.266 1.00 38.16 302 LEU A N 1
ATOM 2345 C CA . LEU A 1 302 ? -22.276 15.923 9.642 1.00 38.16 302 LEU A CA 1
ATOM 2346 C C . LEU A 1 302 ? -21.155 15.690 10.698 1.00 38.16 302 LEU A C 1
ATOM 2348 O O . LEU A 1 302 ? -19.990 16.002 10.471 1.00 38.16 302 LEU A O 1
ATOM 2352 N N . LYS A 1 303 ? -21.535 15.223 11.890 1.00 45.25 303 LYS A N 1
ATOM 2353 C CA . LYS A 1 303 ? -20.799 15.032 13.130 1.00 45.25 303 LYS A CA 1
ATOM 2354 C C . LYS A 1 303 ? -20.710 13.554 13.528 1.00 45.25 303 LYS A C 1
ATOM 2356 O O . LYS A 1 303 ? -19.868 13.249 14.362 1.00 45.25 303 LYS A O 1
ATOM 2361 N N . GLU A 1 304 ? -21.530 12.667 12.962 1.00 55.62 304 GLU A N 1
ATOM 2362 C CA . GLU A 1 304 ? -21.559 11.247 13.337 1.00 55.62 304 GLU A CA 1
ATOM 2363 C C . GLU A 1 304 ? -20.959 10.384 12.217 1.00 55.62 304 GLU A C 1
ATOM 2365 O O . GLU A 1 304 ? -21.297 10.523 11.038 1.00 55.62 304 GLU A O 1
ATOM 2370 N N . LEU A 1 305 ? -19.983 9.549 12.584 1.00 59.69 305 LEU A N 1
ATOM 2371 C CA . LEU A 1 305 ? -19.357 8.585 11.683 1.00 59.69 305 LEU A CA 1
ATOM 2372 C C . LEU A 1 305 ? -20.369 7.478 11.390 1.00 59.69 305 LEU A C 1
ATOM 2374 O O . LEU A 1 305 ? -20.883 6.849 12.306 1.00 59.69 305 LEU A O 1
ATOM 2378 N N . ASP A 1 306 ? -20.637 7.257 10.107 1.00 68.50 306 ASP A N 1
ATOM 2379 C CA . ASP A 1 306 ? -21.559 6.225 9.638 1.00 68.50 306 ASP A CA 1
ATOM 2380 C C . ASP A 1 306 ? -21.058 4.828 10.069 1.00 68.50 306 ASP A C 1
ATOM 2382 O O . ASP A 1 306 ? -19.948 4.445 9.669 1.00 68.50 306 ASP A O 1
ATOM 2386 N N . PRO A 1 307 ? -21.836 4.057 10.857 1.00 71.12 307 PRO A N 1
ATOM 2387 C CA . PRO A 1 307 ? -21.457 2.715 11.298 1.00 71.12 307 PRO A CA 1
ATOM 2388 C C . PRO A 1 307 ? -21.151 1.750 10.143 1.00 71.12 307 PRO A C 1
ATOM 2390 O O . PRO A 1 307 ? -20.418 0.779 10.333 1.00 71.12 307 PRO A O 1
ATOM 2393 N N . LEU A 1 308 ? -21.655 2.021 8.933 1.00 81.62 308 LEU A N 1
ATOM 2394 C CA . LEU A 1 308 ? -21.384 1.211 7.743 1.00 81.62 308 LEU A CA 1
ATOM 2395 C C . LEU A 1 308 ? -19.912 1.242 7.312 1.00 81.62 308 LEU A C 1
ATOM 2397 O O . LEU A 1 308 ? -19.433 0.268 6.738 1.00 81.62 308 LEU A O 1
ATOM 2401 N N . ILE A 1 309 ? -19.155 2.289 7.662 1.00 84.94 309 ILE A N 1
ATOM 2402 C CA . ILE A 1 309 ? -17.725 2.385 7.316 1.00 84.94 309 ILE A CA 1
ATOM 2403 C C . ILE A 1 309 ? -16.923 1.254 7.975 1.00 84.94 309 ILE A C 1
ATOM 2405 O O . ILE A 1 309 ? -15.937 0.781 7.410 1.00 84.94 309 ILE A O 1
ATOM 2409 N N . PHE A 1 310 ? -17.349 0.796 9.156 1.00 87.00 310 PHE A N 1
ATOM 2410 C CA . PHE A 1 310 ? -16.733 -0.347 9.825 1.00 87.00 310 PHE A CA 1
ATOM 2411 C C . PHE A 1 310 ? -16.953 -1.650 9.047 1.00 87.00 310 PHE A C 1
ATOM 2413 O O . PHE A 1 310 ? -16.005 -2.406 8.847 1.00 87.00 310 PHE A O 1
ATOM 2420 N N . LEU A 1 311 ? -18.171 -1.886 8.555 1.00 88.06 311 LEU A N 1
ATOM 2421 C CA . LEU A 1 311 ? -18.485 -3.048 7.719 1.00 88.06 311 LEU A CA 1
ATOM 2422 C C . LEU A 1 311 ? -17.732 -2.992 6.385 1.00 88.06 311 LEU A C 1
ATOM 2424 O O . LEU A 1 311 ? -17.132 -3.990 5.992 1.00 88.06 311 LEU A O 1
ATOM 2428 N N . ASP A 1 312 ? -17.685 -1.825 5.740 1.00 89.50 312 ASP A N 1
ATOM 2429 C CA . ASP A 1 312 ? -16.921 -1.623 4.504 1.00 89.50 312 ASP A CA 1
ATOM 2430 C C . ASP A 1 312 ? -15.426 -1.909 4.708 1.00 89.50 312 ASP A C 1
ATOM 2432 O O . ASP A 1 312 ? -14.786 -2.515 3.850 1.00 89.50 312 ASP A O 1
ATOM 2436 N N . ALA A 1 313 ? -14.863 -1.489 5.847 1.00 89.81 313 ALA A N 1
ATOM 2437 C CA . ALA A 1 313 ? -13.481 -1.783 6.214 1.00 89.81 313 ALA A CA 1
ATOM 2438 C C . ALA A 1 313 ? -13.255 -3.289 6.431 1.00 89.81 313 ALA A C 1
ATOM 2440 O O . ALA A 1 313 ? -12.269 -3.830 5.936 1.00 89.81 313 ALA A O 1
ATOM 2441 N N . LEU A 1 314 ? -14.164 -3.984 7.127 1.00 89.94 314 LEU A N 1
ATOM 2442 C CA . LEU A 1 314 ? -14.061 -5.433 7.335 1.00 89.94 314 LEU A CA 1
ATOM 2443 C C . LEU A 1 314 ? -14.136 -6.216 6.022 1.00 89.94 314 LEU A C 1
ATOM 2445 O O . LEU A 1 314 ? -13.361 -7.149 5.832 1.00 89.94 314 LEU A O 1
ATOM 2449 N N . VAL A 1 315 ? -15.043 -5.842 5.116 1.00 91.12 315 VAL A N 1
ATOM 2450 C CA . VAL A 1 315 ? -15.182 -6.492 3.804 1.00 91.12 315 VAL A CA 1
ATOM 2451 C C . VAL A 1 315 ? -13.913 -6.325 2.971 1.00 91.12 315 VAL A C 1
ATOM 2453 O O . VAL A 1 315 ? -13.494 -7.272 2.312 1.00 91.12 315 VAL A O 1
ATOM 2456 N N . GLU A 1 316 ? -13.270 -5.159 3.027 1.00 89.69 316 GLU A N 1
ATOM 2457 C CA . GLU A 1 316 ? -12.019 -4.924 2.304 1.00 89.69 316 GLU A CA 1
ATOM 2458 C C . GLU A 1 316 ? -10.860 -5.762 2.863 1.00 89.69 316 GLU A C 1
ATOM 2460 O O . GLU A 1 316 ? -10.121 -6.354 2.083 1.00 89.69 316 GLU A O 1
ATOM 2465 N N . VAL A 1 317 ? -10.753 -5.917 4.190 1.00 89.31 317 VAL A N 1
ATOM 2466 C CA . VAL A 1 317 ? -9.744 -6.812 4.796 1.00 89.31 317 VAL A CA 1
ATOM 2467 C C . VAL A 1 317 ? -10.056 -8.291 4.524 1.00 89.31 317 VAL A C 1
ATOM 2469 O O . VAL A 1 317 ? -9.144 -9.091 4.335 1.00 89.31 317 VAL A O 1
ATOM 2472 N N . LEU A 1 318 ? -11.335 -8.680 4.464 1.00 89.56 318 LEU A N 1
ATOM 2473 C CA . LEU A 1 318 ? -11.742 -10.036 4.065 1.00 89.56 318 LEU A CA 1
ATOM 2474 C C . LEU A 1 318 ? -11.387 -10.353 2.608 1.00 89.56 318 LEU A C 1
ATOM 2476 O O . LEU A 1 318 ? -11.144 -11.513 2.281 1.00 89.56 318 LEU A O 1
ATOM 2480 N N . ALA A 1 319 ? -11.396 -9.338 1.744 1.00 89.56 319 ALA A N 1
ATOM 2481 C CA . ALA A 1 319 ? -11.038 -9.458 0.338 1.00 89.56 319 ALA A CA 1
ATOM 2482 C C . ALA A 1 319 ? -9.518 -9.436 0.092 1.00 89.56 319 ALA A C 1
ATOM 2484 O O . ALA A 1 319 ? -9.099 -9.624 -1.051 1.00 89.56 319 ALA A O 1
ATOM 2485 N N . ASP A 1 320 ? -8.706 -9.209 1.129 1.00 85.62 320 ASP A N 1
ATOM 2486 C CA . ASP A 1 320 ? -7.251 -9.163 1.008 1.00 85.62 320 ASP A CA 1
ATOM 2487 C C . ASP A 1 320 ? -6.663 -10.548 0.668 1.00 85.62 320 ASP A C 1
ATOM 2489 O O . ASP A 1 320 ? -7.195 -11.601 1.033 1.00 85.62 320 ASP A O 1
ATOM 2493 N N . GLU A 1 321 ? -5.533 -10.565 -0.040 1.00 81.94 321 GLU A N 1
ATOM 2494 C CA . GLU A 1 321 ? -4.880 -11.791 -0.515 1.00 81.94 321 GLU A CA 1
ATOM 2495 C C . GLU A 1 321 ? -4.309 -12.632 0.644 1.00 81.94 321 GLU A C 1
ATOM 2497 O O . GLU A 1 321 ? -4.104 -13.847 0.516 1.00 81.94 321 GLU A O 1
ATOM 2502 N N . ASN A 1 322 ? -4.047 -12.004 1.796 1.00 84.56 322 ASN A N 1
ATOM 2503 C CA . ASN A 1 322 ? -3.475 -12.665 2.959 1.00 84.56 322 ASN A CA 1
ATOM 2504 C C . ASN A 1 322 ? -4.549 -13.369 3.806 1.00 84.56 322 ASN A C 1
ATOM 2506 O O . ASN A 1 322 ? -5.331 -12.750 4.527 1.00 84.56 322 ASN A O 1
ATOM 2510 N N . ARG A 1 323 ? -4.505 -14.707 3.814 1.00 86.56 323 ARG A N 1
ATOM 2511 C CA . ARG A 1 323 ? -5.433 -15.553 4.587 1.00 86.56 323 ARG A CA 1
ATOM 2512 C C . ARG A 1 323 ? -5.441 -15.260 6.087 1.00 86.56 323 ARG A C 1
ATOM 2514 O O . ARG A 1 323 ? -6.478 -15.440 6.716 1.00 86.56 323 ARG A O 1
ATOM 2521 N N . LEU A 1 324 ? -4.314 -14.838 6.664 1.00 87.56 324 LEU A N 1
ATOM 2522 C CA . LEU A 1 324 ? -4.243 -14.519 8.092 1.00 87.56 324 LEU A CA 1
ATOM 2523 C C . LEU A 1 324 ? -5.025 -13.236 8.404 1.00 87.56 324 LEU A C 1
ATOM 2525 O O . LEU A 1 324 ? -5.770 -13.192 9.380 1.00 87.56 324 LEU A O 1
ATOM 2529 N N . GLN A 1 325 ? -4.917 -12.225 7.540 1.00 88.69 325 GLN A N 1
ATOM 2530 C CA . GLN A 1 325 ? -5.662 -10.967 7.660 1.00 88.69 325 GLN A CA 1
ATOM 2531 C C . GLN A 1 325 ? -7.160 -11.187 7.427 1.00 88.69 325 GLN A C 1
ATOM 2533 O O . GLN A 1 325 ? -7.978 -10.702 8.209 1.00 88.69 325 GLN A O 1
ATOM 2538 N N . ALA A 1 326 ? -7.523 -12.016 6.446 1.00 89.25 326 ALA A N 1
ATOM 2539 C CA . ALA A 1 326 ? -8.910 -12.417 6.231 1.00 89.25 326 ALA A CA 1
ATOM 2540 C C . ALA A 1 326 ? -9.487 -13.185 7.439 1.00 89.25 326 ALA A C 1
ATOM 2542 O O . ALA A 1 326 ? -10.616 -12.929 7.858 1.00 89.25 326 ALA A O 1
ATOM 2543 N N . ALA A 1 327 ? -8.714 -14.085 8.058 1.00 90.25 327 ALA A N 1
ATOM 2544 C CA . ALA A 1 327 ? -9.137 -14.780 9.276 1.00 90.25 327 ALA A CA 1
ATOM 2545 C C . ALA A 1 327 ? -9.333 -13.814 10.459 1.00 90.25 327 ALA A C 1
ATOM 2547 O O . ALA A 1 327 ? -10.303 -13.941 11.207 1.00 90.25 327 ALA A O 1
ATOM 2548 N N . ALA A 1 328 ? -8.458 -12.817 10.608 1.00 89.50 328 ALA A N 1
ATOM 2549 C CA . ALA A 1 328 ? -8.608 -11.773 11.616 1.00 89.50 328 ALA A CA 1
ATOM 2550 C C . ALA A 1 328 ? -9.881 -10.933 11.402 1.00 89.50 328 ALA A C 1
ATOM 2552 O O . ALA A 1 328 ? -10.624 -10.682 12.353 1.00 89.50 328 ALA A O 1
ATOM 2553 N N . ALA A 1 329 ? -10.186 -10.565 10.155 1.00 92.19 329 ALA A N 1
ATOM 2554 C CA . ALA A 1 329 ? -11.421 -9.861 9.821 1.00 92.19 329 ALA A CA 1
ATOM 2555 C C . ALA A 1 329 ? -12.674 -10.723 10.044 1.00 92.19 329 ALA A C 1
ATOM 2557 O O . ALA A 1 329 ? -13.680 -10.217 10.540 1.00 92.19 329 ALA A O 1
ATOM 2558 N N . LEU A 1 330 ? -12.610 -12.029 9.764 1.00 91.81 330 LEU A N 1
ATOM 2559 C CA . LEU A 1 330 ? -13.687 -12.972 10.079 1.00 91.81 330 LEU A CA 1
ATOM 2560 C C . LEU A 1 330 ? -13.941 -13.036 11.592 1.00 91.81 330 LEU A C 1
ATOM 2562 O O . LEU A 1 330 ? -15.088 -12.981 12.030 1.00 91.81 330 LEU A O 1
ATOM 2566 N N . ASN A 1 331 ? -12.881 -13.107 12.399 1.00 91.50 331 ASN A N 1
ATOM 2567 C CA . ASN A 1 331 ? -12.997 -13.092 13.856 1.00 91.50 331 ASN A CA 1
ATOM 2568 C C . ASN A 1 331 ? -13.614 -11.779 14.357 1.00 91.50 331 ASN A C 1
ATOM 2570 O O . ASN A 1 331 ? -14.519 -11.811 15.189 1.00 91.50 331 ASN A O 1
ATOM 2574 N N . ALA A 1 332 ? -13.188 -10.635 13.817 1.00 91.75 332 ALA A N 1
ATOM 2575 C CA . ALA A 1 332 ? -13.782 -9.336 14.132 1.00 91.75 332 ALA A CA 1
ATOM 2576 C C . ALA A 1 332 ? -15.280 -9.283 13.767 1.00 91.75 332 ALA A C 1
ATOM 2578 O O . ALA A 1 332 ? -16.097 -8.811 14.561 1.00 91.75 332 ALA A O 1
ATOM 2579 N N . LEU A 1 333 ? -15.659 -9.831 12.608 1.00 91.94 333 LEU A N 1
ATOM 2580 C CA . LEU A 1 333 ? -17.053 -9.925 12.174 1.00 91.94 333 LEU A CA 1
ATOM 2581 C C . LEU A 1 333 ? -17.884 -10.838 13.087 1.00 91.94 333 LEU A C 1
ATOM 2583 O O . LEU A 1 333 ? -19.010 -10.483 13.432 1.00 91.94 333 LEU A O 1
ATOM 2587 N N . ASN A 1 334 ? -17.334 -11.976 13.516 1.00 92.50 334 ASN A N 1
ATOM 2588 C CA . ASN A 1 334 ? -17.996 -12.873 14.463 1.00 92.50 334 ASN A CA 1
ATOM 2589 C C . ASN A 1 334 ? -18.248 -12.173 15.802 1.00 92.50 334 ASN A C 1
ATOM 2591 O O . ASN A 1 334 ? -19.375 -12.184 16.286 1.00 92.50 334 ASN A O 1
ATOM 2595 N N . VAL A 1 335 ? -17.244 -11.487 16.357 1.00 92.25 335 VAL A N 1
ATOM 2596 C CA . VAL A 1 335 ? -17.389 -10.713 17.603 1.00 92.25 335 VAL A CA 1
ATOM 2597 C C . VAL A 1 335 ? -18.454 -9.623 17.457 1.00 92.25 335 VAL A C 1
ATOM 2599 O O . VAL A 1 335 ? -19.273 -9.426 18.356 1.00 92.25 335 VAL A O 1
ATOM 2602 N N . PHE A 1 336 ? -18.465 -8.915 16.326 1.00 91.44 336 PHE A N 1
ATOM 2603 C CA . PHE A 1 336 ? -19.483 -7.912 16.022 1.00 91.44 336 PHE A CA 1
ATOM 2604 C C . PHE A 1 336 ? -20.892 -8.527 15.951 1.00 91.44 336 PHE A C 1
ATOM 2606 O O . PHE A 1 336 ? -21.821 -8.012 16.574 1.00 91.44 336 PHE A O 1
ATOM 2613 N N . ALA A 1 337 ? -21.053 -9.651 15.248 1.00 89.69 337 ALA A N 1
ATOM 2614 C CA . ALA A 1 337 ? -22.328 -10.348 15.110 1.00 89.69 337 ALA A CA 1
ATOM 2615 C C . ALA A 1 337 ? -22.828 -10.922 16.445 1.00 89.69 337 ALA A C 1
ATOM 2617 O O . ALA A 1 337 ? -24.008 -10.786 16.768 1.00 89.69 337 ALA A O 1
ATOM 2618 N N . GLU A 1 338 ? -21.948 -11.515 17.252 1.00 91.31 338 GLU A N 1
ATOM 2619 C CA . GLU A 1 338 ? -22.277 -12.004 18.593 1.00 91.31 338 GLU A CA 1
ATOM 2620 C C . GLU A 1 338 ? -22.733 -10.868 19.511 1.00 91.31 338 GLU A C 1
ATOM 2622 O O . GLU A 1 338 ? -23.756 -10.998 20.188 1.00 91.31 338 GLU A O 1
ATOM 2627 N N . ALA A 1 339 ? -22.027 -9.733 19.497 1.00 87.06 339 ALA A N 1
ATOM 2628 C CA . ALA A 1 339 ? -22.403 -8.554 20.270 1.00 87.06 339 ALA A CA 1
ATOM 2629 C C . ALA A 1 339 ? -23.768 -7.996 19.833 1.00 87.06 339 ALA A C 1
ATOM 2631 O O . ALA A 1 339 ? -24.605 -7.684 20.680 1.00 87.06 339 ALA A O 1
ATOM 2632 N N . LEU A 1 340 ? -24.038 -7.932 18.526 1.00 85.25 340 LEU A N 1
ATOM 2633 C CA . LEU A 1 340 ? -25.343 -7.526 17.999 1.00 85.25 340 LEU A CA 1
ATOM 2634 C C . LEU A 1 340 ? -26.463 -8.490 18.395 1.00 85.25 340 LEU A C 1
ATOM 2636 O O . LEU A 1 340 ? -27.518 -8.053 18.852 1.00 85.25 340 LEU A O 1
ATOM 2640 N N . LEU A 1 341 ? -26.249 -9.800 18.250 1.00 85.56 341 LEU A N 1
ATOM 2641 C CA . LEU A 1 341 ? -27.227 -10.816 18.643 1.00 85.56 341 LEU A CA 1
ATOM 2642 C C . LEU A 1 341 ? -27.515 -10.757 20.141 1.00 85.56 341 LEU A C 1
ATOM 2644 O O . LEU A 1 341 ? -28.666 -10.918 20.550 1.00 85.56 341 LEU A O 1
ATOM 2648 N N . PHE A 1 342 ? -26.493 -10.506 20.959 1.00 84.75 342 PHE A N 1
ATOM 2649 C CA . PHE A 1 342 ? -26.659 -10.283 22.386 1.00 84.75 342 PHE A CA 1
ATOM 2650 C C . PHE A 1 342 ? -27.554 -9.064 22.651 1.00 84.75 342 PHE A C 1
ATOM 2652 O O . PHE A 1 342 ? -28.582 -9.208 23.310 1.00 84.75 342 PHE A O 1
ATOM 2659 N N . LEU A 1 343 ? -27.248 -7.900 22.069 1.00 80.94 343 LEU A N 1
ATOM 2660 C CA . LEU A 1 343 ? -28.052 -6.680 22.236 1.00 80.94 343 LEU A CA 1
ATOM 2661 C C . LEU A 1 343 ? -29.501 -6.851 21.745 1.00 80.94 343 LEU A C 1
ATOM 2663 O O . LEU A 1 343 ? -30.444 -6.431 22.422 1.00 80.94 343 LEU A O 1
ATOM 2667 N N . ALA A 1 344 ? -29.701 -7.535 20.617 1.00 79.25 344 ALA A N 1
ATOM 2668 C CA . ALA A 1 344 ? -31.024 -7.837 20.080 1.00 79.25 344 ALA A CA 1
ATOM 2669 C C . ALA A 1 344 ? -31.830 -8.758 21.012 1.00 79.25 344 ALA A C 1
ATOM 2671 O O . ALA A 1 344 ? -33.001 -8.490 21.289 1.00 79.25 344 ALA A O 1
ATOM 2672 N N . ARG A 1 345 ? -31.211 -9.820 21.549 1.00 78.62 345 ARG A N 1
ATOM 2673 C CA . ARG A 1 345 ? -31.861 -10.731 22.509 1.00 78.62 345 ARG A CA 1
ATOM 2674 C C . ARG A 1 345 ? -32.280 -10.008 23.784 1.00 78.62 345 ARG A C 1
ATOM 2676 O O . ARG A 1 345 ? -33.392 -10.229 24.256 1.00 78.62 345 ARG A O 1
ATOM 2683 N N . VAL A 1 346 ? -31.430 -9.129 24.316 1.00 72.62 346 VAL A N 1
ATOM 2684 C CA . VAL A 1 346 ? -31.751 -8.355 25.525 1.00 72.62 346 VAL A CA 1
ATOM 2685 C C . VAL A 1 346 ? -32.920 -7.392 25.261 1.00 72.62 346 VAL A C 1
ATOM 2687 O O . VAL A 1 346 ? -33.822 -7.296 26.091 1.00 72.62 346 VAL A O 1
ATOM 2690 N N . LYS A 1 347 ? -32.990 -6.761 24.080 1.00 67.00 347 LYS A N 1
ATOM 2691 C CA . LYS A 1 347 ? -34.144 -5.934 23.676 1.00 67.00 347 LYS A CA 1
ATOM 2692 C C . LYS A 1 347 ? -35.454 -6.732 23.624 1.00 67.00 347 LYS A C 1
ATOM 2694 O O . LYS A 1 347 ? -36.476 -6.256 24.107 1.00 67.00 347 LYS A O 1
ATOM 2699 N N . HIS A 1 348 ? -35.435 -7.950 23.079 1.00 60.75 348 HIS A N 1
ATOM 2700 C CA . HIS A 1 348 ? -36.624 -8.810 23.030 1.00 60.75 348 HIS A CA 1
ATOM 2701 C C . HIS A 1 348 ? -37.039 -9.350 24.406 1.00 60.75 348 HIS A C 1
ATOM 2703 O O . HIS A 1 348 ? -38.232 -9.457 24.673 1.00 60.75 348 HIS A O 1
ATOM 2709 N N . ALA A 1 349 ? -36.083 -9.650 25.289 1.00 58.72 349 ALA A N 1
ATOM 2710 C CA . ALA A 1 349 ? -36.366 -10.080 26.659 1.00 58.72 349 ALA A CA 1
ATOM 2711 C C . ALA A 1 349 ? -36.931 -8.945 27.541 1.00 58.72 349 ALA A C 1
ATOM 2713 O O . ALA A 1 349 ? -37.658 -9.216 28.493 1.00 58.72 349 ALA A O 1
ATOM 2714 N N . GLY A 1 350 ? -36.619 -7.684 27.218 1.00 49.81 350 GLY A N 1
ATOM 2715 C CA . GLY A 1 350 ? -37.130 -6.493 27.905 1.00 49.81 350 GLY A CA 1
ATOM 2716 C C . GLY A 1 350 ? -38.514 -6.009 27.453 1.00 49.81 350 GLY A C 1
ATOM 2717 O O . GLY A 1 350 ? -39.024 -5.054 28.034 1.00 49.81 350 GLY A O 1
ATOM 2718 N N . MET A 1 351 ? -39.135 -6.636 26.445 1.00 41.97 351 MET A N 1
ATOM 2719 C CA . MET A 1 351 ? -40.499 -6.320 26.004 1.00 41.97 351 MET A CA 1
ATOM 2720 C C . MET A 1 351 ? -41.486 -7.192 26.805 1.00 41.97 351 MET A C 1
ATOM 2722 O O . MET A 1 351 ? -41.589 -8.389 26.521 1.00 41.97 351 MET A O 1
ATOM 2726 N N . PRO A 1 352 ? -42.207 -6.668 27.817 1.00 37.47 352 PRO A N 1
ATOM 2727 C CA . PRO A 1 352 ? -43.183 -7.474 28.533 1.00 37.47 352 PRO A CA 1
ATOM 2728 C C . PRO A 1 352 ? -44.276 -7.898 27.551 1.00 37.47 352 PRO A C 1
ATOM 2730 O O . PRO A 1 352 ? -44.893 -7.069 26.883 1.00 37.47 352 PRO A O 1
ATOM 2733 N N . SER A 1 353 ? -44.517 -9.202 27.459 1.00 34.69 353 SER A N 1
ATOM 2734 C CA . SER A 1 353 ? -45.675 -9.763 26.777 1.00 34.69 353 SER A CA 1
ATOM 2735 C C . SER A 1 353 ? -46.948 -9.177 27.394 1.00 34.69 353 SER A C 1
ATOM 2737 O O . SER A 1 353 ? -47.377 -9.612 28.464 1.00 34.69 353 SER A O 1
ATOM 2739 N N . SER A 1 354 ? -47.559 -8.193 26.735 1.00 36.53 354 SER A N 1
ATOM 2740 C CA . SER A 1 354 ? -48.884 -7.679 27.069 1.00 36.53 354 SER A CA 1
ATOM 2741 C C . SER A 1 354 ? -49.941 -8.735 26.736 1.00 36.53 354 SER A C 1
ATOM 2743 O O . SER A 1 354 ? -50.613 -8.690 25.710 1.00 36.53 354 SER A O 1
ATOM 2745 N N . ARG A 1 355 ? -50.097 -9.721 27.623 1.00 34.47 355 ARG A N 1
ATOM 2746 C CA . ARG A 1 355 ? -51.299 -10.556 27.695 1.00 34.47 355 ARG A CA 1
ATOM 2747 C C . ARG A 1 355 ? -52.247 -9.924 28.713 1.00 34.47 355 ARG A C 1
ATOM 2749 O O . ARG A 1 355 ? -52.308 -10.327 29.868 1.00 34.47 355 ARG A O 1
ATOM 2756 N N . THR A 1 356 ? -52.966 -8.896 28.276 1.00 33.03 356 THR A N 1
ATOM 2757 C CA . THR A 1 356 ? -54.195 -8.436 28.932 1.00 33.03 356 THR A CA 1
ATOM 2758 C C . THR A 1 356 ? -55.266 -9.505 28.736 1.00 33.03 356 THR A C 1
ATOM 2760 O O . THR A 1 356 ? -55.699 -9.744 27.608 1.00 33.03 356 THR A O 1
ATOM 2763 N N . GLY A 1 357 ? -55.664 -10.175 29.816 1.00 37.22 357 GLY A N 1
ATOM 2764 C CA . GLY A 1 357 ? -56.942 -10.885 29.864 1.00 37.22 357 GLY A CA 1
ATOM 2765 C C . GLY A 1 357 ? -58.101 -9.889 30.002 1.00 37.22 357 GLY A C 1
ATOM 2766 O O . GLY A 1 357 ? -57.872 -8.778 30.487 1.00 37.22 357 GLY A O 1
ATOM 2767 N N . PRO A 1 358 ? -59.337 -10.244 29.618 1.00 37.25 358 PRO A N 1
ATOM 2768 C CA . PRO A 1 358 ? -60.509 -9.518 30.063 1.00 37.25 358 PRO A CA 1
ATOM 2769 C C . PRO A 1 358 ? -61.054 -10.124 31.362 1.00 37.25 358 PRO A C 1
ATOM 2771 O O . PRO A 1 358 ? -61.225 -11.334 31.493 1.00 37.25 358 PRO A O 1
ATOM 2774 N N . HIS A 1 359 ? -61.298 -9.228 32.314 1.00 34.28 359 HIS A N 1
ATOM 2775 C CA . HIS A 1 359 ? -62.201 -9.385 33.445 1.00 34.28 359 HIS A CA 1
ATOM 2776 C C . HIS A 1 359 ? -63.620 -9.696 32.943 1.00 34.28 359 HIS A C 1
ATOM 2778 O O . HIS A 1 359 ? -64.165 -8.899 32.182 1.00 34.28 359 HIS A O 1
ATOM 2784 N N . ASP A 1 360 ? -64.235 -10.777 33.427 1.00 33.25 360 ASP A N 1
ATOM 2785 C CA . ASP A 1 360 ? -65.693 -10.925 33.404 1.00 33.25 360 ASP A CA 1
ATOM 2786 C C . ASP A 1 360 ? -66.271 -10.230 34.642 1.00 33.25 360 ASP A C 1
ATOM 2788 O O . ASP A 1 360 ? -66.075 -10.658 35.784 1.00 33.25 360 ASP A O 1
ATOM 2792 N N . SER A 1 361 ? -66.957 -9.113 34.404 1.00 34.59 361 SER A N 1
ATOM 2793 C CA . SER A 1 361 ? -67.822 -8.442 35.366 1.00 34.59 361 SER A CA 1
ATOM 2794 C C . SER A 1 361 ? -69.253 -8.950 35.217 1.00 34.59 361 SER A C 1
ATOM 2796 O O . SER A 1 361 ? -69.873 -8.831 34.166 1.00 34.59 361 SER A O 1
ATOM 2798 N N . ASN A 1 362 ? -69.726 -9.500 36.326 1.00 33.75 362 ASN A N 1
ATOM 2799 C CA . ASN A 1 362 ? -71.092 -9.809 36.720 1.00 33.75 362 ASN A CA 1
ATOM 2800 C C . ASN A 1 362 ? -72.110 -8.711 36.328 1.00 33.75 362 ASN A C 1
ATOM 2802 O O . ASN A 1 362 ? -71.952 -7.578 36.775 1.00 33.75 362 ASN A O 1
ATOM 2806 N N . ASP A 1 363 ? -73.176 -9.071 35.608 1.00 34.28 363 ASP A N 1
ATOM 2807 C CA . ASP A 1 363 ? -74.425 -8.302 35.529 1.00 34.28 363 ASP A CA 1
ATOM 2808 C C . ASP A 1 363 ? -75.590 -9.239 35.869 1.00 34.28 363 ASP A C 1
ATOM 2810 O O . ASP A 1 363 ? -75.765 -10.294 35.258 1.00 34.28 363 ASP A O 1
ATOM 2814 N N . GLY A 1 364 ? -76.365 -8.858 36.885 1.00 37.09 364 GLY A N 1
ATOM 2815 C CA . GLY A 1 364 ? -77.628 -9.490 37.235 1.00 37.09 364 GLY A CA 1
ATOM 2816 C C . GLY A 1 364 ? -78.802 -8.652 36.744 1.00 37.09 364 GLY A C 1
ATOM 2817 O O . GLY A 1 364 ? -78.836 -7.452 37.006 1.00 37.09 364 GLY A O 1
ATOM 2818 N N . PHE A 1 365 ? -79.752 -9.305 36.074 1.00 34.62 365 PHE A N 1
ATOM 2819 C CA . PHE A 1 365 ? -81.191 -9.289 36.361 1.00 34.62 365 PHE A CA 1
ATOM 2820 C C . PHE A 1 365 ? -81.854 -10.494 35.692 1.00 34.62 365 PHE A C 1
ATOM 2822 O O . PHE A 1 365 ? -81.492 -10.792 34.531 1.00 34.62 365 PHE A O 1
#

pLDDT: mean 72.88, std 21.81, range [23.31, 94.69]